Protein AF-A0A3A4V3Q3-F1 (afdb_monomer_lite)

Secondary structure (DSSP, 8-state):
---SSSTTSSGGGSS--------HHHHHHHHHHHHHHHHHHHHHHHHHHHHHHHHHHHHHHHHHHHHHHHHHHHHHHHH---HHHHHHHHHHHHHHHHHHHHHHHHHHHHHHHHHHHHHHHHHHTT-TTSSTTSSSS--SSS--------TT----------HHHHH--HHHHHHHHHHHHHHHHHHHHHHHHHHTSTHHHHHHHHHHHHHHHHHHHT-

Sequence (219 aa):
MKKKADYYKTTNSMIGKIDMVPNKVDKDKKQKQADEEVINLRVAYQKAIDLWIFEGELIWNRFNFIIAANGALIVAAGVSTQAIIYIFISLLGATLAILGIFLSSRSYVYHDYFLFSARDFEEKLGLDFLIRGREDNLFDKEKEEFTGFNSTTQKDLRIPISWWSRSVKARKVAGAVNVAFLIGFIGLIFIRLCLDKQFCIVSKVIICLCKFIIYITGC

Foldseek 3Di:
DPPDDPPPPPPVVPPDCPVPPPDPVVVVVVVVVVVVVLVVLVVQLVVLVVQLVVLVVVLVVLLVVLVVLLVVLVVVLVPDPDLVVNLVSLVVSLVSLVVLLVVNVVSVVSSVVSVVSSVVSCVVNVVPQDPPQPDDPPVPPDDDFDADDDPPDPDRPRPPDDPCNVVDDVSVVSNVVSVVSNVVSVVSNVVSCVVVVVVVVVVVVVVVVVVVVCVVVVD

Structure (mmCIF, N/CA/C/O backbone):
data_AF-A0A3A4V3Q3-F1
#
_entry.id   AF-A0A3A4V3Q3-F1
#
loop_
_atom_site.group_PDB
_atom_site.id
_atom_site.type_symbol
_atom_site.label_atom_id
_atom_site.label_alt_id
_atom_site.label_comp_id
_atom_site.label_asym_id
_atom_site.label_entity_id
_atom_site.label_seq_id
_atom_site.pdbx_PDB_ins_code
_atom_site.Cartn_x
_atom_site.Cartn_y
_atom_site.Cartn_z
_atom_site.occupancy
_atom_site.B_iso_or_equiv
_atom_site.auth_seq_id
_atom_site.auth_comp_id
_atom_site.auth_asym_id
_atom_site.auth_atom_id
_atom_site.pdbx_PDB_model_num
ATOM 1 N N . MET A 1 1 ? 85.088 -0.842 -35.736 1.00 51.25 1 MET A N 1
ATOM 2 C CA . MET A 1 1 ? 83.852 -1.623 -35.489 1.00 51.25 1 MET A CA 1
ATOM 3 C C . MET A 1 1 ? 82.612 -0.724 -35.627 1.00 51.25 1 MET A C 1
ATOM 5 O O . MET A 1 1 ? 82.052 -0.312 -34.624 1.00 51.25 1 MET A O 1
ATOM 9 N N . LYS A 1 2 ? 82.215 -0.331 -36.851 1.00 51.06 2 LYS A N 1
ATOM 10 C CA . LYS A 1 2 ? 81.155 0.687 -37.069 1.00 51.06 2 LYS A CA 1
ATOM 11 C C . LYS A 1 2 ? 80.397 0.502 -38.405 1.00 51.06 2 LYS A C 1
ATOM 13 O O . LYS A 1 2 ? 80.264 1.440 -39.174 1.00 51.06 2 LYS A O 1
ATOM 18 N N . LYS A 1 3 ? 79.980 -0.730 -38.740 1.00 49.69 3 LYS A N 1
ATOM 19 C CA . LYS A 1 3 ? 79.353 -1.044 -40.050 1.00 49.69 3 LYS A CA 1
ATOM 20 C C . LYS A 1 3 ? 78.242 -2.118 -40.016 1.00 49.69 3 LYS A C 1
ATOM 22 O O . LYS A 1 3 ? 78.111 -2.891 -40.955 1.00 49.69 3 LYS A O 1
ATOM 27 N N . LYS A 1 4 ? 77.445 -2.208 -38.942 1.00 49.44 4 LYS A N 1
ATOM 28 C CA . LYS A 1 4 ? 76.321 -3.177 -38.860 1.00 49.44 4 LYS A CA 1
ATOM 29 C C . LYS A 1 4 ? 74.985 -2.613 -38.338 1.00 49.44 4 LYS A C 1
ATOM 31 O O . LYS A 1 4 ? 74.093 -3.396 -38.043 1.00 49.44 4 LYS A O 1
ATOM 36 N N . ALA A 1 5 ? 74.820 -1.290 -38.241 1.00 52.81 5 ALA A N 1
ATOM 37 C CA . ALA A 1 5 ? 73.589 -0.687 -37.704 1.00 52.81 5 ALA A CA 1
ATOM 38 C C . ALA A 1 5 ? 72.582 -0.204 -38.773 1.00 52.81 5 ALA A C 1
ATOM 40 O O . ALA A 1 5 ? 71.422 0.016 -38.444 1.00 52.81 5 ALA A O 1
ATOM 41 N N . ASP A 1 6 ? 72.975 -0.096 -40.047 1.00 52.41 6 ASP A N 1
ATOM 42 C CA . ASP A 1 6 ? 72.149 0.597 -41.053 1.00 52.41 6 ASP A CA 1
ATOM 43 C C . ASP A 1 6 ? 71.247 -0.316 -41.900 1.00 52.41 6 ASP A C 1
ATOM 45 O O . ASP A 1 6 ? 70.461 0.173 -42.706 1.00 52.41 6 ASP A O 1
ATOM 49 N N . TYR A 1 7 ? 71.296 -1.640 -41.713 1.00 47.50 7 TYR A N 1
ATOM 50 C CA . TYR A 1 7 ? 70.551 -2.570 -42.576 1.00 47.50 7 TYR A CA 1
ATOM 51 C C . TYR A 1 7 ? 69.110 -2.871 -42.123 1.00 47.50 7 TYR A C 1
ATOM 53 O O . TYR A 1 7 ? 68.351 -3.463 -42.882 1.00 47.50 7 TYR A O 1
ATOM 61 N N . TYR A 1 8 ? 68.696 -2.433 -40.927 1.00 48.31 8 TYR A N 1
ATOM 62 C CA . TYR A 1 8 ? 67.331 -2.663 -40.417 1.00 48.31 8 TYR A CA 1
ATOM 63 C C . TYR A 1 8 ? 66.375 -1.477 -40.604 1.00 48.31 8 TYR A C 1
ATOM 65 O O . TYR A 1 8 ? 65.205 -1.573 -40.242 1.00 48.31 8 TYR A O 1
ATOM 73 N N . LYS A 1 9 ? 66.832 -0.352 -41.171 1.00 48.50 9 LYS A N 1
ATOM 74 C CA . LYS A 1 9 ? 66.004 0.862 -41.279 1.00 48.50 9 LYS A CA 1
ATOM 75 C C . LYS A 1 9 ? 65.227 0.983 -42.597 1.00 48.50 9 LYS A C 1
ATOM 77 O O . LYS A 1 9 ? 64.321 1.805 -42.678 1.00 48.50 9 LYS A O 1
ATOM 82 N N . THR A 1 10 ? 65.525 0.154 -43.599 1.00 49.66 10 THR A N 1
ATOM 83 C CA . THR A 1 10 ? 65.009 0.345 -44.973 1.00 49.66 10 THR A CA 1
ATOM 84 C C . THR A 1 10 ? 63.896 -0.632 -45.371 1.00 49.66 10 THR A C 1
ATOM 86 O O . THR A 1 10 ? 63.201 -0.393 -46.351 1.00 49.66 10 THR A O 1
ATOM 89 N N . THR A 1 11 ? 63.636 -1.698 -44.610 1.00 50.28 11 THR A N 1
ATOM 90 C CA . THR A 1 11 ? 62.544 -2.646 -44.926 1.00 50.28 11 THR A CA 1
ATOM 91 C C . THR A 1 11 ? 61.179 -2.242 -44.361 1.00 50.28 11 THR A C 1
ATOM 93 O O . THR A 1 11 ? 60.162 -2.726 -44.848 1.00 50.28 11 THR A O 1
ATOM 96 N N . ASN A 1 12 ? 61.117 -1.291 -43.422 1.00 48.75 12 ASN A N 1
ATOM 97 C CA . ASN A 1 12 ? 59.847 -0.788 -42.877 1.00 48.75 12 ASN A CA 1
ATOM 98 C C . ASN A 1 12 ? 59.213 0.361 -43.687 1.00 48.75 12 ASN A C 1
ATOM 100 O O . ASN A 1 12 ? 58.136 0.818 -43.320 1.00 48.75 12 ASN A O 1
ATOM 104 N N . SER A 1 13 ? 59.827 0.832 -44.784 1.00 50.72 13 SER A N 1
ATOM 105 C CA . SER A 1 13 ? 59.249 1.907 -45.619 1.00 50.72 13 SER A CA 1
ATOM 106 C C . SER A 1 13 ? 58.570 1.419 -46.906 1.00 50.72 13 SER A C 1
ATOM 108 O O . SER A 1 13 ? 58.095 2.247 -47.680 1.00 50.72 13 SER A O 1
ATOM 110 N N . MET A 1 14 ? 58.531 0.103 -47.155 1.00 48.72 14 MET A N 1
ATOM 111 C CA . MET A 1 14 ? 57.862 -0.496 -48.324 1.00 48.72 14 MET A CA 1
ATOM 112 C C . MET A 1 14 ? 56.751 -1.488 -47.962 1.00 48.72 14 MET A C 1
ATOM 114 O O . MET A 1 14 ? 56.178 -2.115 -48.850 1.00 48.72 14 MET A O 1
ATOM 118 N N . ILE A 1 15 ? 56.383 -1.604 -46.683 1.00 55.50 15 ILE A N 1
ATOM 119 C CA . ILE A 1 15 ? 55.056 -2.119 -46.340 1.00 55.50 15 ILE A CA 1
ATOM 120 C C . ILE A 1 15 ? 54.118 -0.952 -46.608 1.00 55.50 15 ILE A C 1
ATOM 122 O O . ILE A 1 15 ? 53.941 -0.061 -45.778 1.00 55.50 15 ILE A O 1
ATOM 126 N N . GLY A 1 16 ? 53.641 -0.902 -47.851 1.00 54.84 16 GLY A N 1
ATOM 127 C CA . GLY A 1 16 ? 52.692 0.094 -48.303 1.00 54.84 16 GLY A CA 1
ATOM 128 C C . GLY A 1 16 ? 51.556 0.222 -47.299 1.00 54.84 16 GLY A C 1
ATOM 129 O O . GLY A 1 16 ? 51.144 -0.757 -46.672 1.00 54.84 16 GLY A O 1
ATOM 130 N N . LYS A 1 17 ? 51.052 1.448 -47.169 1.00 55.53 17 LYS A N 1
ATOM 131 C CA . LYS A 1 17 ? 49.711 1.710 -46.662 1.00 55.53 17 LYS A CA 1
ATOM 132 C C . LYS A 1 17 ? 48.726 0.900 -47.508 1.00 55.53 17 LYS A C 1
ATOM 134 O O . LYS A 1 17 ? 48.159 1.396 -48.473 1.00 55.53 17 LYS A O 1
ATOM 139 N N . ILE A 1 18 ? 48.556 -0.375 -47.182 1.00 58.22 18 ILE A N 1
ATOM 140 C CA . ILE A 1 18 ? 47.305 -1.063 -47.423 1.00 58.22 18 ILE A CA 1
ATOM 141 C C . ILE A 1 18 ? 46.407 -0.416 -46.386 1.00 58.22 18 ILE A C 1
ATOM 143 O O . ILE A 1 18 ? 46.366 -0.846 -45.234 1.00 58.22 18 ILE A O 1
ATOM 147 N N . ASP A 1 19 ? 45.812 0.714 -46.766 1.00 61.25 19 ASP A N 1
ATOM 148 C CA . ASP A 1 19 ? 44.724 1.303 -46.012 1.00 61.25 19 ASP A CA 1
ATOM 149 C C . ASP A 1 19 ? 43.724 0.164 -45.841 1.00 61.25 19 ASP A C 1
ATOM 151 O O . ASP A 1 19 ? 43.121 -0.298 -46.813 1.00 61.25 19 ASP A O 1
ATOM 155 N N . MET A 1 20 ? 43.666 -0.399 -44.629 1.00 58.84 20 MET A N 1
ATOM 156 C CA . MET A 1 20 ? 42.732 -1.460 -44.301 1.00 58.84 20 MET A CA 1
ATOM 157 C C . MET A 1 20 ? 41.350 -0.845 -44.454 1.00 58.84 20 MET A C 1
ATOM 159 O O . MET A 1 20 ? 40.838 -0.209 -43.534 1.00 58.84 20 MET A O 1
ATOM 163 N N . VAL A 1 21 ? 40.772 -0.982 -45.646 1.00 63.66 21 VAL A N 1
ATOM 164 C CA . VAL A 1 21 ? 39.374 -0.673 -45.894 1.00 63.66 21 VAL A CA 1
ATOM 165 C C . VAL A 1 21 ? 38.618 -1.524 -44.880 1.00 63.66 21 VAL A C 1
ATOM 167 O O . VAL A 1 21 ? 38.710 -2.753 -44.958 1.00 63.66 21 VAL A O 1
ATOM 170 N N . PRO A 1 22 ? 37.953 -0.916 -43.880 1.00 61.66 22 PRO A N 1
ATOM 171 C CA . PRO A 1 22 ? 37.280 -1.676 -42.844 1.00 61.66 22 PRO A CA 1
ATOM 172 C C . PRO A 1 22 ? 36.313 -2.633 -43.530 1.00 61.66 22 PRO A C 1
ATOM 174 O O . PRO A 1 22 ? 35.456 -2.198 -44.306 1.00 61.66 22 PRO A O 1
ATOM 177 N N . ASN A 1 23 ? 36.516 -3.928 -43.289 1.00 73.50 23 ASN A N 1
ATOM 178 C CA . ASN A 1 23 ? 35.774 -4.996 -43.932 1.00 73.50 23 ASN A CA 1
ATOM 179 C C . ASN A 1 23 ? 34.279 -4.725 -43.736 1.00 73.50 23 ASN A C 1
ATOM 181 O O . ASN A 1 23 ? 33.807 -4.583 -42.608 1.00 73.50 23 ASN A O 1
ATOM 185 N N . LYS A 1 24 ? 33.538 -4.589 -44.839 1.00 77.88 24 LYS A N 1
ATOM 186 C CA . LYS A 1 24 ? 32.114 -4.215 -44.840 1.00 77.88 24 LYS A CA 1
ATOM 187 C C . LYS A 1 24 ? 31.290 -5.116 -43.904 1.00 77.88 24 LYS A C 1
ATOM 189 O O . LYS A 1 24 ? 30.403 -4.632 -43.211 1.00 77.88 24 LYS A O 1
ATOM 194 N N . VAL A 1 25 ? 31.692 -6.384 -43.790 1.00 79.31 25 VAL A N 1
ATOM 195 C CA . VAL A 1 25 ? 31.108 -7.397 -42.897 1.00 79.31 25 VAL A CA 1
ATOM 196 C C . VAL A 1 25 ? 31.162 -7.001 -41.412 1.00 79.31 25 VAL A C 1
ATOM 198 O O . VAL A 1 25 ? 30.239 -7.313 -40.661 1.00 79.31 25 VAL A O 1
ATOM 201 N N . ASP A 1 26 ? 32.206 -6.298 -40.969 1.00 83.94 26 ASP A N 1
ATOM 202 C CA . ASP A 1 26 ? 32.365 -5.917 -39.559 1.00 83.94 26 ASP A CA 1
ATOM 203 C C . ASP A 1 26 ? 31.491 -4.716 -39.180 1.00 83.94 26 ASP A C 1
ATOM 205 O O . ASP A 1 26 ? 31.073 -4.592 -38.027 1.00 83.94 26 ASP A O 1
ATOM 209 N N . LYS A 1 27 ? 31.170 -3.844 -40.147 1.00 83.06 27 LYS A N 1
ATOM 210 C CA . LYS A 1 27 ? 30.234 -2.730 -39.938 1.00 83.06 27 LYS A CA 1
ATOM 211 C C . LYS A 1 27 ? 28.800 -3.236 -39.785 1.00 83.06 27 LYS A C 1
ATOM 213 O O . LYS A 1 27 ? 28.121 -2.827 -38.847 1.00 83.06 27 LYS A O 1
ATOM 218 N N . ASP A 1 28 ? 28.388 -4.180 -40.630 1.00 88.44 28 ASP A N 1
ATOM 219 C CA . ASP A 1 28 ? 27.031 -4.740 -40.605 1.00 88.44 28 ASP A CA 1
ATOM 220 C C . ASP A 1 28 ? 26.753 -5.510 -39.299 1.00 88.44 28 ASP A C 1
ATOM 222 O O . ASP A 1 28 ? 25.672 -5.402 -38.720 1.00 88.44 28 ASP A O 1
ATOM 226 N N . LYS A 1 29 ? 27.752 -6.236 -38.773 1.00 91.38 29 LYS A N 1
ATOM 227 C CA . LYS A 1 29 ? 27.641 -6.922 -37.473 1.00 91.38 29 LYS A CA 1
ATOM 228 C C . LYS A 1 29 ? 27.491 -5.950 -36.303 1.00 91.38 29 LYS A C 1
ATOM 230 O O . LYS A 1 29 ? 26.650 -6.186 -35.440 1.00 91.38 29 LYS A O 1
ATOM 235 N N . LYS A 1 30 ? 28.279 -4.868 -36.277 1.00 90.38 30 LYS A N 1
ATOM 236 C CA . LYS A 1 30 ? 28.192 -3.845 -35.221 1.00 90.38 30 LYS A CA 1
ATOM 237 C C . LYS A 1 30 ? 26.848 -3.124 -35.240 1.00 90.38 30 LYS A C 1
ATOM 239 O O . LYS A 1 30 ? 26.270 -2.918 -34.181 1.00 90.38 30 LYS A O 1
ATOM 244 N N . GLN A 1 31 ? 26.339 -2.797 -36.429 1.00 91.75 31 GLN A N 1
ATOM 245 C CA . GLN A 1 31 ? 25.027 -2.169 -36.561 1.00 91.75 31 GLN A CA 1
ATOM 246 C C . GLN A 1 31 ? 23.921 -3.086 -36.032 1.00 91.75 31 GLN A C 1
ATOM 248 O O . GLN A 1 31 ? 23.125 -2.665 -35.202 1.00 91.75 31 GLN A O 1
ATOM 253 N N . LYS A 1 32 ? 23.929 -4.366 -36.428 1.00 94.06 32 LYS A N 1
ATOM 254 C CA . LYS A 1 32 ? 22.935 -5.339 -35.960 1.00 94.06 32 LYS A CA 1
ATOM 255 C C . LYS A 1 32 ? 22.936 -5.502 -34.434 1.00 94.06 32 LYS A C 1
ATOM 257 O O . LYS A 1 32 ? 21.871 -5.622 -33.841 1.00 94.06 32 LYS A O 1
ATOM 262 N N . GLN A 1 33 ? 24.114 -5.499 -33.806 1.00 94.56 33 GLN A N 1
ATOM 263 C CA . GLN A 1 33 ? 24.234 -5.561 -32.344 1.00 94.56 33 GLN A CA 1
ATOM 264 C C . GLN A 1 33 ? 23.662 -4.312 -31.665 1.00 94.56 33 GLN A C 1
ATOM 266 O O . GLN A 1 33 ? 22.936 -4.442 -30.684 1.00 94.56 33 GLN A O 1
ATOM 271 N N . ALA A 1 34 ? 23.942 -3.122 -32.205 1.00 91.81 34 ALA A N 1
ATOM 272 C CA . ALA A 1 34 ? 23.385 -1.875 -31.688 1.00 91.81 34 ALA A CA 1
ATOM 273 C C . ALA A 1 34 ? 21.851 -1.837 -31.818 1.00 91.81 34 ALA A C 1
ATOM 275 O O . ALA A 1 34 ? 21.158 -1.441 -30.883 1.00 91.81 34 ALA A O 1
ATOM 276 N N . ASP A 1 35 ? 21.309 -2.307 -32.945 1.00 93.69 35 ASP A N 1
ATOM 277 C CA . ASP A 1 35 ? 19.861 -2.371 -33.163 1.00 93.69 35 ASP A CA 1
ATOM 278 C C . ASP A 1 35 ? 19.185 -3.342 -32.174 1.00 93.69 35 ASP A C 1
ATOM 280 O O . ASP A 1 35 ? 18.134 -3.031 -31.609 1.00 93.69 35 ASP A O 1
ATOM 284 N N . GLU A 1 36 ? 19.798 -4.503 -31.920 1.00 96.06 36 GLU A N 1
ATOM 285 C CA . GLU A 1 36 ? 19.312 -5.488 -30.947 1.00 96.06 36 GLU A CA 1
ATOM 286 C C . GLU A 1 36 ? 19.350 -4.948 -29.508 1.00 96.06 36 GLU A C 1
ATOM 288 O O . GLU A 1 36 ? 18.397 -5.137 -28.751 1.00 96.06 36 GLU A O 1
ATOM 293 N N . GLU A 1 37 ? 20.401 -4.212 -29.138 1.00 94.06 37 GLU A N 1
ATOM 294 C CA . GLU A 1 37 ? 20.506 -3.552 -27.834 1.00 94.06 37 GLU A CA 1
ATOM 295 C C . GLU A 1 37 ? 19.385 -2.523 -27.627 1.00 94.06 37 GLU A C 1
ATOM 297 O O . GLU A 1 37 ? 18.715 -2.534 -26.591 1.00 94.06 37 GLU A O 1
ATOM 302 N N . VAL A 1 38 ? 19.107 -1.690 -28.635 1.00 93.62 38 VAL A N 1
ATOM 303 C CA . VAL A 1 38 ? 18.011 -0.710 -28.589 1.00 93.62 38 VAL A CA 1
ATOM 304 C C . VAL A 1 38 ? 16.652 -1.401 -28.446 1.00 93.62 38 VAL A C 1
ATOM 306 O O . VAL A 1 38 ? 15.806 -0.942 -27.675 1.00 93.62 38 VAL A O 1
ATOM 309 N N . ILE A 1 39 ? 16.424 -2.509 -29.158 1.00 94.69 39 ILE A N 1
ATOM 310 C CA . ILE A 1 39 ? 15.184 -3.289 -29.037 1.00 94.69 39 ILE A CA 1
ATOM 311 C C . ILE A 1 39 ? 15.045 -3.853 -27.619 1.00 94.69 39 ILE A C 1
ATOM 313 O O . ILE A 1 39 ? 13.993 -3.688 -26.998 1.00 94.69 39 ILE A O 1
ATOM 317 N N . ASN A 1 40 ? 16.104 -4.456 -27.078 1.00 95.56 40 ASN A N 1
ATOM 318 C CA . ASN A 1 40 ? 16.098 -5.027 -25.732 1.00 95.56 40 ASN A CA 1
ATOM 319 C C . ASN A 1 40 ? 15.844 -3.959 -24.657 1.00 95.56 40 ASN A C 1
ATOM 321 O O . ASN A 1 40 ? 15.047 -4.186 -23.745 1.00 95.56 40 ASN A O 1
ATOM 325 N N . LEU A 1 41 ? 16.443 -2.771 -24.795 1.00 94.50 41 LEU A N 1
ATOM 326 C CA . LEU A 1 41 ? 16.197 -1.633 -23.904 1.00 94.50 41 LEU A CA 1
ATOM 327 C C . LEU A 1 41 ? 14.739 -1.163 -23.956 1.00 94.50 41 LEU A C 1
ATOM 329 O O . LEU A 1 41 ? 14.141 -0.914 -22.910 1.00 94.50 41 LEU A O 1
ATOM 333 N N . ARG A 1 42 ? 14.127 -1.096 -25.146 1.00 93.06 42 ARG A N 1
ATOM 334 C CA . ARG A 1 42 ? 12.701 -0.747 -25.283 1.00 93.06 42 ARG A CA 1
ATOM 335 C C . ARG A 1 42 ? 11.787 -1.771 -24.618 1.00 93.06 42 ARG A C 1
ATOM 337 O O . ARG A 1 42 ? 10.828 -1.382 -23.956 1.00 93.06 42 ARG A O 1
ATOM 344 N N . VAL A 1 43 ? 12.082 -3.063 -24.770 1.00 95.75 43 VAL A N 1
ATOM 345 C CA . VAL A 1 43 ? 11.317 -4.135 -24.115 1.00 95.75 43 VAL A CA 1
ATOM 346 C C . VAL A 1 43 ? 11.455 -4.040 -22.592 1.00 95.75 43 VAL A C 1
ATOM 348 O O . VAL A 1 43 ? 10.454 -4.140 -21.883 1.00 95.75 43 VAL A O 1
ATOM 351 N N . ALA A 1 44 ? 12.666 -3.798 -22.081 1.00 94.06 44 ALA A N 1
ATOM 352 C CA . ALA A 1 44 ? 12.909 -3.622 -20.650 1.00 94.06 44 ALA A CA 1
ATOM 353 C C . ALA A 1 44 ? 12.164 -2.404 -20.080 1.00 94.06 44 ALA A C 1
ATOM 355 O O . ALA A 1 44 ? 11.508 -2.517 -19.045 1.00 94.06 44 ALA A O 1
ATOM 356 N N . TYR A 1 45 ? 12.191 -1.274 -20.792 1.00 93.44 45 TYR A N 1
ATOM 357 C CA . TYR A 1 45 ? 11.440 -0.069 -20.442 1.00 93.44 45 TYR A CA 1
ATOM 358 C C . TYR A 1 45 ? 9.931 -0.327 -20.355 1.00 93.44 45 TYR A C 1
ATOM 360 O O . TYR A 1 45 ? 9.310 -0.022 -19.337 1.00 93.44 45 TYR A O 1
ATOM 368 N N . GLN A 1 46 ? 9.346 -0.955 -21.381 1.00 94.06 46 GLN A N 1
ATOM 369 C CA . GLN A 1 46 ? 7.922 -1.307 -21.379 1.00 94.06 46 GLN A CA 1
ATOM 370 C C . GLN A 1 46 ? 7.568 -2.196 -20.185 1.00 94.06 46 GLN A C 1
ATOM 372 O O . GLN A 1 46 ? 6.576 -1.950 -19.506 1.00 94.06 46 GLN A O 1
ATOM 377 N N . LYS A 1 47 ? 8.415 -3.182 -19.867 1.00 96.25 47 LYS A N 1
ATOM 378 C CA . LYS A 1 47 ? 8.201 -4.043 -18.700 1.00 96.25 47 LYS A CA 1
ATOM 379 C C . LYS A 1 47 ? 8.319 -3.309 -17.371 1.00 96.25 47 LYS A C 1
ATOM 381 O O . LYS A 1 47 ? 7.546 -3.610 -16.465 1.00 96.25 47 LYS A O 1
ATOM 386 N N . ALA A 1 48 ? 9.232 -2.349 -17.246 1.00 93.00 48 ALA A N 1
ATOM 387 C CA . ALA A 1 48 ? 9.329 -1.516 -16.052 1.00 93.00 48 ALA A CA 1
ATOM 388 C C . ALA A 1 48 ? 8.057 -0.673 -15.848 1.00 93.00 48 ALA A C 1
ATOM 390 O O . ALA A 1 48 ? 7.549 -0.605 -14.730 1.00 93.00 48 ALA A O 1
ATOM 391 N N . ILE A 1 49 ? 7.500 -0.105 -16.924 1.00 92.94 49 ILE A N 1
ATOM 392 C CA . ILE A 1 49 ? 6.228 0.633 -16.876 1.00 92.94 49 ILE A CA 1
ATOM 393 C C . ILE A 1 49 ? 5.059 -0.280 -16.508 1.00 92.94 49 ILE A C 1
ATOM 395 O O . ILE A 1 49 ? 4.291 0.069 -15.613 1.00 92.94 49 ILE A O 1
ATOM 399 N N . ASP A 1 50 ? 4.933 -1.443 -17.154 1.00 95.12 50 ASP A N 1
ATOM 400 C CA . ASP A 1 50 ? 3.875 -2.415 -16.850 1.00 95.12 50 ASP A CA 1
ATOM 401 C C . ASP A 1 50 ? 3.892 -2.784 -15.354 1.00 95.12 50 ASP A C 1
ATOM 403 O O . ASP A 1 50 ? 2.855 -2.782 -14.690 1.00 95.12 50 ASP A O 1
ATOM 407 N N . LEU A 1 51 ? 5.085 -3.056 -14.806 1.00 95.44 51 LEU A N 1
ATOM 408 C CA . LEU A 1 51 ? 5.279 -3.378 -13.389 1.00 95.44 51 LEU A CA 1
ATOM 409 C C . LEU A 1 51 ? 4.958 -2.199 -12.469 1.00 95.44 51 LEU A C 1
ATOM 411 O O . LEU A 1 51 ? 4.343 -2.390 -11.420 1.00 95.44 51 LEU A O 1
A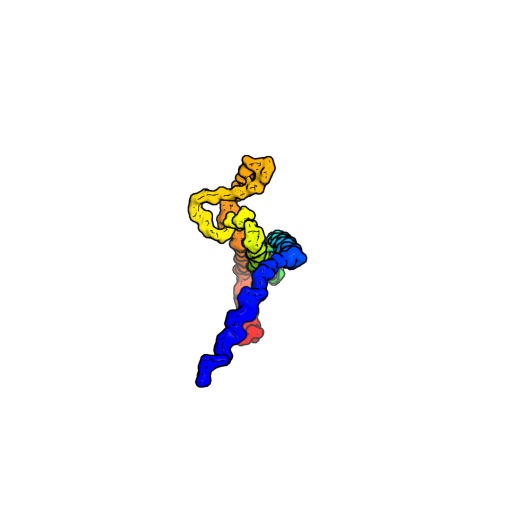TOM 415 N N . TRP A 1 52 ? 5.347 -0.985 -12.855 1.00 93.88 52 TRP A N 1
ATOM 416 C CA . TRP A 1 52 ? 5.039 0.224 -12.100 1.00 93.88 52 TRP A CA 1
ATOM 417 C C . TRP A 1 52 ? 3.525 0.459 -11.994 1.00 93.88 52 TRP A C 1
ATOM 419 O O . TRP A 1 52 ? 3.012 0.681 -10.893 1.00 93.88 52 TRP A O 1
ATOM 429 N N . ILE A 1 53 ? 2.800 0.347 -13.113 1.00 92.69 53 ILE A N 1
ATOM 430 C CA . ILE A 1 53 ? 1.336 0.476 -13.157 1.00 92.69 53 ILE A CA 1
ATOM 431 C C . ILE A 1 53 ? 0.683 -0.615 -12.305 1.00 92.69 53 ILE A C 1
ATOM 433 O O . ILE A 1 53 ? -0.151 -0.310 -11.451 1.00 92.69 53 ILE A O 1
ATOM 437 N N . PHE A 1 54 ? 1.105 -1.869 -12.490 1.00 95.81 54 PHE A N 1
ATOM 438 C CA . PHE A 1 54 ? 0.588 -3.008 -11.737 1.00 95.81 54 PHE A CA 1
ATOM 439 C C . PHE A 1 54 ? 0.757 -2.833 -10.220 1.00 95.81 54 PHE A C 1
ATOM 441 O O . PHE A 1 54 ? -0.193 -3.038 -9.462 1.00 95.81 54 PHE A O 1
ATOM 448 N N . GLU A 1 55 ? 1.936 -2.410 -9.753 1.00 93.00 55 GLU A N 1
ATOM 449 C CA . GLU A 1 55 ? 2.161 -2.176 -8.321 1.00 93.00 55 GLU A CA 1
ATOM 450 C C . GLU A 1 55 ? 1.312 -1.001 -7.808 1.00 93.00 55 GLU A C 1
ATOM 452 O O . GLU A 1 55 ? 0.793 -1.054 -6.693 1.00 93.00 55 GLU A O 1
ATOM 457 N N . GLY A 1 56 ? 1.101 0.036 -8.627 1.00 92.38 56 GLY A N 1
ATOM 458 C CA . GLY A 1 56 ? 0.192 1.142 -8.317 1.00 92.38 56 GLY A CA 1
ATOM 459 C C . GLY A 1 56 ? -1.251 0.683 -8.073 1.00 92.38 56 GLY A C 1
ATOM 460 O O . GLY A 1 56 ? -1.858 1.044 -7.060 1.00 92.38 56 GLY A O 1
ATOM 461 N N . GLU A 1 57 ? -1.792 -0.162 -8.952 1.00 95.19 57 GLU A N 1
ATOM 462 C CA . GLU A 1 57 ? -3.124 -0.759 -8.781 1.00 95.19 57 GLU A CA 1
ATOM 463 C C . GLU A 1 57 ? -3.189 -1.657 -7.541 1.00 95.19 57 GLU A C 1
ATOM 465 O O . GLU A 1 57 ? -4.150 -1.611 -6.767 1.00 95.19 57 GLU A O 1
ATOM 470 N N . LEU A 1 58 ? -2.140 -2.446 -7.304 1.00 95.31 58 LEU A N 1
ATOM 471 C CA . LEU A 1 58 ? -2.056 -3.343 -6.161 1.00 95.31 58 LEU A CA 1
ATOM 472 C C . LEU A 1 58 ? -2.028 -2.581 -4.828 1.00 95.31 58 LEU A C 1
ATOM 474 O O . LEU A 1 58 ? -2.699 -2.990 -3.876 1.00 95.31 58 LEU A O 1
ATOM 478 N N . ILE A 1 59 ? -1.313 -1.451 -4.762 1.00 93.19 59 ILE A N 1
ATOM 479 C CA . ILE A 1 59 ? -1.334 -0.527 -3.618 1.00 93.19 59 ILE A CA 1
ATOM 480 C C . ILE A 1 59 ? -2.759 -0.049 -3.349 1.00 93.19 59 ILE A C 1
ATOM 482 O O . ILE A 1 59 ? -3.221 -0.107 -2.206 1.00 93.19 59 ILE A O 1
ATOM 486 N N . TRP A 1 60 ? -3.465 0.395 -4.390 1.00 93.44 60 TRP A N 1
ATOM 487 C CA . TRP A 1 60 ? -4.825 0.912 -4.256 1.00 93.44 60 TRP A CA 1
ATOM 488 C C . TRP A 1 60 ? -5.811 -0.163 -3.789 1.00 93.44 60 TRP A C 1
ATOM 490 O O . TRP A 1 60 ? -6.596 0.061 -2.865 1.00 93.44 60 TRP A O 1
ATOM 500 N N . ASN A 1 61 ? -5.721 -1.366 -4.353 1.00 96.19 61 ASN A N 1
ATOM 501 C CA . ASN A 1 61 ? -6.559 -2.499 -3.968 1.00 96.19 61 ASN A CA 1
ATOM 502 C C . ASN A 1 61 ? -6.325 -2.918 -2.511 1.00 96.19 61 ASN A C 1
ATOM 504 O O . ASN A 1 61 ? -7.284 -3.092 -1.757 1.00 96.19 61 ASN A O 1
ATOM 508 N N . ARG A 1 62 ? -5.059 -3.018 -2.080 1.00 94.50 62 ARG A N 1
ATOM 509 C CA . ARG A 1 62 ? -4.704 -3.304 -0.679 1.00 94.50 62 ARG A CA 1
ATOM 510 C C . ARG A 1 62 ? -5.250 -2.230 0.261 1.00 94.50 62 ARG A C 1
ATOM 512 O O . ARG A 1 62 ? -5.814 -2.567 1.299 1.00 94.50 62 ARG A O 1
ATOM 519 N N . PHE A 1 63 ? -5.119 -0.955 -0.106 1.00 93.25 63 PHE A N 1
ATOM 520 C CA . PHE A 1 63 ? -5.637 0.165 0.681 1.00 93.25 63 PHE A CA 1
ATOM 521 C C . PHE A 1 63 ? -7.158 0.082 0.872 1.00 93.25 63 PHE A C 1
ATOM 523 O O . PHE A 1 63 ? -7.635 0.127 2.006 1.00 93.25 63 PHE A O 1
ATOM 530 N N . ASN A 1 64 ? -7.912 -0.128 -0.210 1.00 96.44 64 ASN A N 1
ATOM 531 C CA . ASN A 1 64 ? -9.368 -0.265 -0.146 1.00 96.44 64 ASN A CA 1
ATOM 532 C C . ASN A 1 64 ? -9.799 -1.479 0.683 1.00 96.44 64 ASN A C 1
ATOM 534 O O . ASN A 1 64 ? -10.725 -1.378 1.487 1.00 96.44 64 ASN A O 1
ATOM 538 N N . PHE A 1 65 ? -9.103 -2.608 0.535 1.00 97.12 65 PHE A N 1
ATOM 539 C CA . PHE A 1 65 ? -9.364 -3.804 1.331 1.00 97.12 65 PHE A CA 1
ATOM 540 C C . PHE A 1 65 ? -9.164 -3.546 2.831 1.00 97.12 65 PHE A C 1
ATOM 542 O O . PHE A 1 65 ? -10.026 -3.898 3.634 1.00 97.12 65 PHE A O 1
ATOM 549 N N . ILE A 1 66 ? -8.066 -2.886 3.215 1.00 96.19 66 ILE A N 1
ATOM 550 C CA . ILE A 1 66 ? -7.785 -2.540 4.616 1.00 96.19 66 ILE A CA 1
ATOM 551 C C . ILE A 1 66 ? -8.856 -1.595 5.174 1.00 96.19 66 ILE A C 1
ATOM 553 O O . ILE A 1 66 ? -9.307 -1.793 6.302 1.00 96.19 66 ILE A O 1
ATOM 557 N N . ILE A 1 67 ? -9.297 -0.594 4.404 1.00 97.12 67 ILE A N 1
ATOM 558 C CA . ILE A 1 67 ? -10.388 0.303 4.821 1.00 97.12 67 ILE A CA 1
ATOM 559 C C . ILE A 1 67 ? -11.679 -0.483 5.034 1.00 97.12 67 ILE A C 1
ATOM 561 O O . ILE A 1 67 ? -12.314 -0.338 6.077 1.00 97.12 67 ILE A O 1
ATOM 565 N N . ALA A 1 68 ? -12.065 -1.317 4.068 1.00 98.31 68 ALA A N 1
ATOM 566 C CA . ALA A 1 68 ? -13.293 -2.099 4.142 1.00 98.31 68 ALA A CA 1
ATOM 567 C C . ALA A 1 68 ? -13.280 -3.051 5.347 1.00 98.31 68 ALA A C 1
ATOM 569 O O . ALA A 1 68 ? -14.248 -3.106 6.105 1.00 98.31 68 ALA A O 1
ATOM 570 N N . ALA A 1 69 ? -12.163 -3.746 5.568 1.00 98.19 69 ALA A N 1
ATOM 571 C CA . ALA A 1 69 ? -11.999 -4.660 6.689 1.00 98.19 69 ALA A CA 1
ATOM 572 C C . ALA A 1 69 ? -12.040 -3.931 8.045 1.00 98.19 69 ALA A C 1
ATOM 574 O O . ALA A 1 69 ? -12.754 -4.366 8.947 1.00 98.19 69 ALA A O 1
ATOM 575 N N . ASN A 1 70 ? -11.358 -2.788 8.187 1.00 98.00 70 ASN A N 1
ATOM 576 C CA . ASN A 1 70 ? -11.445 -1.981 9.409 1.00 98.00 70 ASN A CA 1
ATOM 577 C C . ASN A 1 70 ? -12.857 -1.422 9.631 1.00 98.00 70 ASN A C 1
ATOM 579 O O . ASN A 1 70 ? -13.360 -1.461 10.751 1.00 98.00 70 ASN A O 1
ATOM 583 N N . GLY A 1 71 ? -13.531 -0.961 8.574 1.00 98.00 71 GLY A N 1
ATOM 584 C CA . GLY A 1 71 ? -14.923 -0.518 8.647 1.00 98.00 71 GLY A CA 1
ATOM 585 C C . GLY A 1 71 ? -15.858 -1.623 9.147 1.00 98.00 71 GLY A C 1
ATOM 586 O O . GLY A 1 71 ? -16.656 -1.390 10.054 1.00 98.00 71 GLY A O 1
ATOM 587 N N . ALA A 1 72 ? -15.708 -2.845 8.629 1.00 98.38 72 ALA A N 1
ATOM 588 C CA . ALA A 1 72 ? -16.475 -4.002 9.085 1.00 98.38 72 ALA A CA 1
ATOM 589 C C . ALA A 1 72 ? -16.222 -4.321 10.569 1.00 98.38 72 ALA A C 1
ATOM 591 O O . ALA A 1 72 ? -17.169 -4.591 11.307 1.00 98.38 72 ALA A O 1
ATOM 592 N N . LEU A 1 73 ? -14.968 -4.235 11.029 1.00 98.38 73 LEU A N 1
ATOM 593 C CA . LEU A 1 73 ? -14.619 -4.450 12.437 1.00 98.38 73 LEU A CA 1
ATOM 594 C C . LEU A 1 73 ? -15.202 -3.369 13.357 1.00 98.38 73 LEU A C 1
ATOM 596 O O . LEU A 1 73 ? -15.664 -3.701 14.445 1.00 98.38 73 LEU A O 1
ATOM 600 N N . ILE A 1 74 ? -15.254 -2.104 12.926 1.00 97.88 74 ILE A N 1
ATOM 601 C CA . ILE A 1 74 ? -15.929 -1.036 13.685 1.00 97.88 74 ILE A CA 1
ATOM 602 C C . ILE A 1 74 ? -17.417 -1.351 13.848 1.00 97.88 74 ILE A C 1
ATOM 604 O O . ILE A 1 74 ? -17.943 -1.261 14.957 1.00 97.88 74 ILE A O 1
ATOM 608 N N . VAL A 1 75 ? -18.096 -1.744 12.767 1.00 98.12 75 VAL A N 1
ATOM 609 C CA . VAL A 1 75 ? -19.522 -2.104 12.815 1.00 98.12 75 VAL A CA 1
ATOM 610 C C . VAL A 1 75 ? -19.740 -3.315 13.725 1.00 98.12 75 VAL A C 1
ATOM 612 O O . VAL A 1 75 ? -20.613 -3.282 14.591 1.00 98.12 75 VAL A O 1
ATOM 615 N N . ALA A 1 76 ? -18.916 -4.355 13.588 1.00 97.94 76 ALA A N 1
ATOM 616 C CA . ALA A 1 76 ? -18.992 -5.549 14.425 1.00 97.94 76 ALA A CA 1
ATOM 617 C C . ALA A 1 76 ? -18.767 -5.231 15.914 1.00 97.94 76 ALA A C 1
ATOM 619 O O . ALA A 1 76 ? -19.497 -5.736 16.767 1.00 97.94 76 ALA A O 1
ATOM 620 N N . ALA A 1 77 ? -17.811 -4.352 16.233 1.00 96.56 77 ALA A N 1
ATOM 621 C CA . ALA A 1 77 ? -17.609 -3.866 17.593 1.00 96.56 77 ALA A CA 1
ATOM 622 C C . ALA A 1 77 ? -18.841 -3.095 18.091 1.00 96.56 77 ALA A C 1
ATOM 624 O O . ALA A 1 77 ? -19.313 -3.353 19.191 1.00 96.56 77 ALA A O 1
ATOM 625 N N . GLY A 1 78 ? -19.412 -2.205 17.274 1.00 94.62 78 GLY A N 1
ATOM 626 C CA . GLY A 1 78 ? -20.588 -1.409 17.639 1.00 94.62 78 GLY A CA 1
ATOM 627 C C . GLY A 1 78 ? -21.842 -2.232 17.960 1.00 94.62 78 GLY A C 1
ATOM 628 O O . GLY A 1 78 ? -22.628 -1.830 18.813 1.00 94.62 78 GLY A O 1
ATOM 629 N N . VAL A 1 79 ? -22.018 -3.389 17.316 1.00 97.25 79 VAL A N 1
ATOM 630 C CA . VAL A 1 79 ? -23.165 -4.291 17.545 1.00 97.25 79 VAL A CA 1
ATOM 631 C C . VAL A 1 79 ? -22.897 -5.303 18.672 1.00 97.25 79 VAL A C 1
ATOM 633 O O . VAL A 1 79 ? -23.830 -5.885 19.227 1.00 97.25 79 VAL A O 1
ATOM 636 N N . SER A 1 80 ? -21.636 -5.514 19.054 1.00 95.88 80 SER A N 1
ATOM 637 C CA . SER A 1 80 ? -21.276 -6.473 20.100 1.00 95.88 80 SER A CA 1
ATOM 638 C C . SER A 1 80 ? -21.730 -6.007 21.485 1.00 95.88 80 SER A C 1
ATOM 640 O O . SER A 1 80 ? -21.253 -5.006 22.018 1.00 95.88 80 SER A O 1
ATOM 642 N N . THR A 1 81 ? -22.585 -6.799 22.132 1.00 93.50 81 THR A N 1
ATOM 643 C CA . THR A 1 81 ? -23.030 -6.563 23.516 1.00 93.50 81 THR A CA 1
ATOM 644 C C . THR A 1 81 ? -22.057 -7.117 24.558 1.00 93.50 81 THR A C 1
ATOM 646 O O . THR A 1 81 ? -22.023 -6.639 25.692 1.00 93.50 81 THR A O 1
ATOM 649 N N . GLN A 1 82 ? -21.238 -8.108 24.189 1.00 94.00 82 GLN A N 1
ATOM 650 C CA . GLN A 1 82 ? -20.270 -8.731 25.090 1.00 94.00 82 GLN A CA 1
ATOM 651 C C . GLN A 1 82 ? -18.958 -7.940 25.114 1.00 94.00 82 GLN A C 1
ATOM 653 O O . GLN A 1 82 ? -18.311 -7.759 24.080 1.00 94.00 82 GLN A O 1
ATOM 658 N N . ALA A 1 83 ? -18.530 -7.522 26.309 1.00 90.44 83 ALA A N 1
ATOM 659 C CA . ALA A 1 83 ? -17.327 -6.708 26.496 1.00 90.44 83 ALA A CA 1
ATOM 660 C C . ALA A 1 83 ? -16.046 -7.399 25.997 1.00 90.44 83 ALA A C 1
ATOM 662 O O . ALA A 1 83 ? -15.210 -6.765 25.359 1.00 90.44 83 ALA A O 1
ATOM 663 N N . ILE A 1 84 ? -15.905 -8.709 26.232 1.00 90.81 84 ILE A N 1
ATOM 664 C CA . ILE A 1 84 ? -14.720 -9.473 25.804 1.00 90.81 84 ILE A CA 1
ATOM 665 C C . ILE A 1 84 ? -14.628 -9.508 24.274 1.00 90.81 84 ILE A C 1
ATOM 667 O O . ILE A 1 84 ? -13.568 -9.225 23.719 1.00 90.81 84 ILE A O 1
ATOM 671 N N . ILE A 1 85 ? -15.743 -9.797 23.593 1.00 94.06 85 ILE A N 1
ATOM 672 C CA . ILE A 1 85 ? -15.809 -9.811 22.125 1.00 94.06 85 ILE A CA 1
ATOM 673 C C . ILE A 1 85 ? -15.511 -8.414 21.571 1.00 94.06 85 ILE A C 1
ATOM 675 O O . ILE A 1 85 ? -14.709 -8.283 20.652 1.00 94.06 85 ILE A O 1
ATOM 679 N N . TYR A 1 86 ? -16.078 -7.365 22.171 1.00 94.81 86 TYR A N 1
ATOM 680 C CA . TYR A 1 86 ? -15.821 -5.977 21.783 1.00 94.81 86 TYR A CA 1
ATOM 681 C C . TYR A 1 86 ? -14.329 -5.616 21.853 1.00 94.81 86 TYR A C 1
ATOM 683 O O . TYR A 1 86 ? -13.769 -5.066 20.900 1.00 94.81 86 TYR A O 1
ATOM 691 N N . ILE A 1 87 ? -13.673 -5.936 22.976 1.00 93.44 87 ILE A N 1
ATOM 692 C CA . ILE A 1 87 ? -12.243 -5.669 23.179 1.00 93.44 87 ILE A CA 1
ATOM 693 C C . ILE A 1 87 ? -11.417 -6.463 22.167 1.00 93.44 87 ILE A C 1
ATOM 695 O O . ILE A 1 87 ? -10.513 -5.904 21.551 1.00 93.44 87 ILE A O 1
ATOM 699 N N . PHE A 1 88 ? -11.748 -7.738 21.951 1.00 95.19 88 PHE A N 1
ATOM 700 C CA . PHE A 1 88 ? -11.044 -8.588 20.995 1.00 95.19 88 PHE A CA 1
ATOM 701 C C . PHE A 1 88 ? -11.160 -8.069 19.555 1.00 95.19 88 PHE A C 1
ATOM 703 O O . PHE A 1 88 ? -10.147 -7.941 18.871 1.00 95.19 88 PHE A O 1
ATOM 710 N N . ILE A 1 89 ? -12.366 -7.699 19.109 1.00 97.56 89 ILE A N 1
ATOM 711 C CA . ILE A 1 89 ? -12.596 -7.106 17.781 1.00 97.56 89 ILE A CA 1
ATOM 712 C C . ILE A 1 89 ? -11.815 -5.797 17.634 1.00 97.56 89 ILE A C 1
ATOM 714 O O . ILE A 1 89 ? -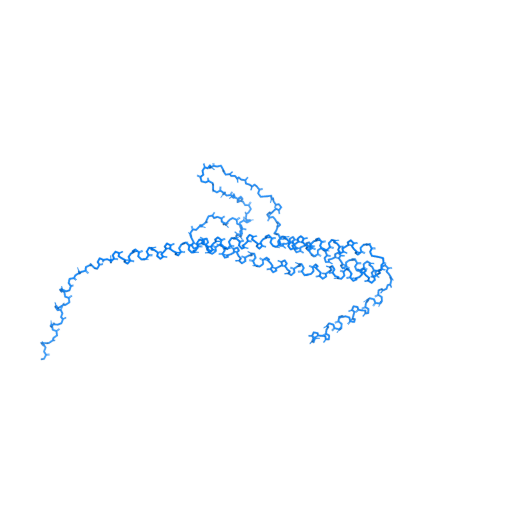11.188 -5.565 16.602 1.00 97.56 89 ILE A O 1
ATOM 718 N N . SER A 1 90 ? -11.811 -4.956 18.671 1.00 97.06 90 SER A N 1
ATOM 719 C CA . SER A 1 90 ? -11.097 -3.677 18.636 1.00 97.06 90 SER A CA 1
ATOM 720 C C . SER A 1 90 ? -9.578 -3.866 18.582 1.00 97.06 90 SER A C 1
ATOM 722 O O . SER A 1 90 ? -8.897 -3.160 17.841 1.00 97.06 90 SER A O 1
ATOM 724 N N . LEU A 1 91 ? -9.041 -4.851 19.312 1.00 96.19 91 LEU A N 1
ATOM 725 C CA . LEU A 1 91 ? -7.630 -5.235 19.225 1.00 96.19 91 LEU A CA 1
ATOM 726 C C . LEU A 1 91 ? -7.280 -5.747 17.827 1.00 96.19 91 LEU A C 1
ATOM 728 O O . LEU A 1 91 ? -6.282 -5.313 17.260 1.00 96.19 91 LEU A O 1
ATOM 732 N N . LEU A 1 92 ? -8.121 -6.609 17.247 1.00 97.44 92 LEU A N 1
ATOM 733 C CA . LEU A 1 92 ? -7.931 -7.118 15.890 1.00 97.44 92 LEU A CA 1
ATOM 734 C C . LEU A 1 92 ? -7.921 -5.979 14.857 1.00 97.44 92 LEU A C 1
ATOM 736 O O . LEU A 1 92 ? -7.061 -5.957 13.978 1.00 97.44 92 LEU A O 1
ATOM 740 N N . GLY A 1 93 ? -8.826 -5.006 14.997 1.00 97.69 93 GLY A N 1
ATOM 741 C CA . GLY A 1 93 ? -8.859 -3.802 14.165 1.00 97.69 93 GLY A CA 1
ATOM 742 C C . GLY A 1 93 ? -7.601 -2.946 14.307 1.00 97.69 93 GLY A C 1
ATOM 743 O O . GLY A 1 93 ? -6.997 -2.557 13.309 1.00 97.69 93 GLY A O 1
ATOM 744 N N . ALA A 1 94 ? -7.128 -2.725 15.536 1.00 96.94 94 ALA A N 1
ATOM 745 C CA . ALA A 1 94 ? -5.872 -2.019 15.779 1.00 96.94 94 ALA A CA 1
ATOM 746 C C . ALA A 1 94 ? -4.672 -2.741 15.135 1.00 96.94 94 ALA A C 1
ATOM 748 O O . ALA A 1 94 ? -3.850 -2.106 14.471 1.00 96.94 94 ALA A O 1
ATOM 749 N N . THR A 1 95 ? -4.589 -4.069 15.265 1.00 96.38 95 THR A N 1
ATOM 750 C CA . THR A 1 95 ? -3.552 -4.876 14.606 1.00 96.38 95 THR A CA 1
ATOM 751 C C . THR A 1 95 ? -3.629 -4.749 13.086 1.00 96.38 95 THR A C 1
ATOM 753 O O . THR A 1 95 ? -2.601 -4.558 12.436 1.00 96.38 95 THR A O 1
ATOM 756 N N . LEU A 1 96 ? -4.831 -4.802 12.509 1.00 97.25 96 LEU A N 1
ATOM 757 C CA . LEU A 1 96 ? -5.023 -4.675 11.068 1.00 97.25 96 LEU A CA 1
ATOM 758 C C . LEU A 1 96 ? -4.624 -3.285 10.552 1.00 97.25 96 LEU A C 1
ATOM 760 O O . LEU A 1 96 ? -3.981 -3.183 9.508 1.00 97.25 96 LEU A O 1
ATOM 764 N N . ALA A 1 97 ? -4.935 -2.222 11.295 1.00 97.38 97 ALA A N 1
ATOM 765 C CA . ALA A 1 97 ? -4.495 -0.865 10.980 1.00 97.38 97 ALA A CA 1
ATOM 766 C C . ALA A 1 97 ? -2.958 -0.740 10.992 1.00 97.38 97 ALA A C 1
ATOM 768 O O . ALA A 1 97 ? -2.381 -0.162 10.070 1.00 97.38 97 ALA A O 1
ATOM 769 N N . ILE A 1 98 ? -2.279 -1.341 11.979 1.00 96.25 98 ILE A N 1
ATOM 770 C CA . ILE A 1 98 ? -0.807 -1.384 12.045 1.00 96.25 98 ILE A CA 1
ATOM 771 C C . ILE A 1 98 ? -0.229 -2.133 10.839 1.00 96.25 98 ILE A C 1
ATOM 773 O O . ILE A 1 98 ? 0.666 -1.619 10.164 1.00 96.25 98 ILE A O 1
ATOM 777 N N . LEU A 1 99 ? -0.760 -3.319 10.524 1.00 95.94 99 LEU A N 1
ATOM 778 C CA . LEU A 1 99 ? -0.356 -4.079 9.338 1.00 95.94 99 LEU A CA 1
ATOM 779 C C . LEU A 1 99 ? -0.558 -3.265 8.058 1.00 95.94 99 LEU A C 1
ATOM 781 O O . LEU A 1 99 ? 0.302 -3.283 7.179 1.00 95.94 99 LEU A O 1
ATOM 785 N N . GLY A 1 100 ? -1.646 -2.499 7.974 1.00 95.38 100 GLY A N 1
ATOM 786 C CA . GLY A 1 100 ? -1.911 -1.608 6.853 1.00 95.38 100 GLY A CA 1
ATOM 787 C C . GLY A 1 100 ? -0.855 -0.518 6.671 1.00 95.38 100 GLY A C 1
ATOM 788 O O . GLY A 1 100 ? -0.466 -0.234 5.535 1.00 95.38 100 GLY A O 1
ATOM 789 N N . ILE A 1 101 ? -0.326 0.042 7.763 1.00 94.19 101 ILE A N 1
ATOM 790 C CA . ILE A 1 101 ? 0.775 1.018 7.725 1.00 94.19 101 ILE A CA 1
ATOM 791 C C . ILE A 1 101 ? 2.043 0.374 7.148 1.00 94.19 101 ILE A C 1
ATOM 793 O O . ILE A 1 101 ? 2.642 0.933 6.227 1.00 94.19 101 ILE A O 1
ATOM 797 N N . PHE A 1 102 ? 2.425 -0.811 7.637 1.00 94.50 102 PHE A N 1
ATOM 798 C CA . PHE A 1 102 ? 3.618 -1.528 7.165 1.00 94.50 102 PHE A CA 1
ATOM 799 C C . PHE A 1 102 ? 3.498 -2.008 5.713 1.00 94.50 102 PHE A C 1
ATOM 801 O O . PHE A 1 102 ? 4.443 -1.890 4.933 1.00 94.50 102 PHE A O 1
ATOM 808 N N . LEU A 1 103 ? 2.335 -2.533 5.325 1.00 94.12 103 LEU A N 1
ATOM 809 C CA . LEU A 1 103 ? 2.078 -2.959 3.949 1.00 94.12 103 LEU A CA 1
ATOM 810 C C . LEU A 1 103 ? 2.129 -1.773 2.988 1.00 94.12 103 LEU A C 1
ATOM 812 O O . LEU A 1 103 ? 2.739 -1.874 1.922 1.00 94.12 103 LEU A O 1
ATOM 816 N N . SER A 1 104 ? 1.532 -0.642 3.375 1.00 91.88 104 SER A N 1
ATOM 817 C CA . SER A 1 104 ? 1.556 0.576 2.565 1.00 91.88 104 SER A CA 1
ATOM 818 C C . SER A 1 104 ? 2.986 1.082 2.398 1.00 91.88 104 SER A C 1
ATOM 820 O O . SER A 1 104 ? 3.416 1.302 1.269 1.00 91.88 104 SER A O 1
ATOM 822 N N . SER A 1 105 ? 3.752 1.219 3.489 1.00 90.88 105 SER A N 1
ATOM 823 C CA . SER A 1 105 ? 5.126 1.733 3.423 1.00 90.88 105 SER A CA 1
ATOM 824 C C . SER A 1 105 ? 6.013 0.878 2.521 1.00 90.88 105 SER A C 1
ATOM 826 O O . SER A 1 105 ? 6.702 1.423 1.661 1.00 90.88 105 SER A O 1
ATOM 828 N N . ARG A 1 106 ? 5.930 -0.452 2.644 1.00 93.44 106 ARG A N 1
ATOM 829 C CA . ARG A 1 106 ? 6.685 -1.381 1.800 1.00 93.44 106 ARG A CA 1
ATOM 830 C C . ARG A 1 106 ? 6.271 -1.315 0.331 1.00 93.44 106 ARG A C 1
ATOM 832 O O . ARG A 1 106 ? 7.138 -1.301 -0.535 1.00 93.44 106 ARG A O 1
ATOM 839 N N . SER A 1 107 ? 4.973 -1.260 0.043 1.00 92.56 107 SER A N 1
ATOM 840 C CA . SER A 1 107 ? 4.488 -1.235 -1.345 1.00 92.56 107 SER A CA 1
ATOM 841 C C . SER A 1 107 ? 4.929 0.044 -2.067 1.00 92.56 107 SER A C 1
ATOM 843 O O . SER A 1 107 ? 5.358 -0.005 -3.214 1.00 92.56 107 SER A O 1
ATOM 845 N N . TYR A 1 108 ? 4.937 1.186 -1.370 1.00 90.44 108 TYR A N 1
ATOM 846 C CA . TYR A 1 108 ? 5.452 2.431 -1.941 1.00 90.44 108 TYR A CA 1
ATOM 847 C C . TYR A 1 108 ? 6.953 2.382 -2.271 1.00 90.44 108 TYR A C 1
ATOM 849 O O . TYR A 1 108 ? 7.364 3.033 -3.222 1.00 90.44 108 TYR A O 1
ATOM 857 N N . VAL A 1 109 ? 7.765 1.610 -1.539 1.00 93.06 109 VAL A N 1
ATOM 858 C CA . VAL A 1 109 ? 9.188 1.417 -1.881 1.00 93.06 109 VAL A CA 1
ATOM 859 C C . VAL A 1 109 ? 9.335 0.656 -3.199 1.00 93.06 109 VAL A C 1
ATOM 861 O O . VAL A 1 109 ? 10.150 1.039 -4.032 1.00 93.06 109 VAL A O 1
ATOM 864 N N . TYR A 1 110 ? 8.530 -0.389 -3.420 1.00 92.88 110 TYR A N 1
ATOM 865 C CA . TYR A 1 110 ? 8.537 -1.116 -4.695 1.00 92.88 110 TYR A CA 1
ATOM 866 C C . TYR A 1 110 ? 8.040 -0.252 -5.853 1.00 92.88 110 TYR A C 1
ATOM 868 O O . TYR A 1 110 ? 8.638 -0.255 -6.925 1.00 92.88 110 TYR A O 1
ATOM 876 N N . HIS A 1 111 ? 6.988 0.531 -5.626 1.00 91.88 111 HIS A N 1
ATOM 877 C CA . HIS A 1 111 ? 6.476 1.465 -6.622 1.00 91.88 111 HIS A CA 1
ATOM 878 C C . HIS A 1 111 ? 7.533 2.501 -7.037 1.00 91.88 111 HIS A C 1
ATOM 880 O O . HIS A 1 111 ? 7.732 2.714 -8.231 1.00 91.88 111 HIS A O 1
ATOM 886 N N . ASP A 1 112 ? 8.243 3.104 -6.077 1.00 89.25 112 ASP A N 1
ATOM 887 C CA . ASP A 1 112 ? 9.341 4.036 -6.368 1.00 89.25 112 ASP A CA 1
ATOM 888 C C . ASP A 1 112 ? 10.493 3.330 -7.102 1.00 89.25 112 ASP A C 1
ATOM 890 O O . ASP A 1 112 ? 11.044 3.871 -8.056 1.00 89.25 112 ASP A O 1
ATOM 894 N N . TYR A 1 113 ? 10.834 2.098 -6.707 1.00 93.38 113 TYR A N 1
ATOM 895 C CA . TYR A 1 113 ? 11.877 1.309 -7.368 1.00 93.38 113 TYR A CA 1
ATOM 896 C C . TYR A 1 113 ? 11.581 1.075 -8.856 1.00 93.38 113 TYR A C 1
ATOM 898 O O . TYR A 1 113 ? 12.462 1.269 -9.697 1.00 93.38 113 TYR A O 1
ATOM 906 N N . PHE A 1 114 ? 10.348 0.693 -9.202 1.00 90.56 114 PHE A N 1
ATOM 907 C CA . PHE A 1 114 ? 9.962 0.497 -10.601 1.00 90.56 114 PHE A CA 1
ATOM 908 C C . PHE A 1 114 ? 9.893 1.814 -11.376 1.00 90.56 114 PHE A C 1
ATOM 910 O O . PHE A 1 114 ? 10.297 1.848 -12.537 1.00 90.56 114 PHE A O 1
ATOM 917 N N . LEU A 1 115 ? 9.464 2.902 -10.730 1.00 89.94 115 LEU A N 1
ATOM 918 C CA . LEU A 1 115 ? 9.487 4.237 -11.325 1.00 89.94 115 LEU A CA 1
ATOM 919 C C . LEU A 1 115 ? 10.918 4.675 -11.674 1.00 89.94 115 LEU A C 1
ATOM 921 O O . LEU A 1 115 ? 11.164 5.107 -12.799 1.00 89.94 115 LEU A O 1
ATOM 925 N N . PHE A 1 116 ? 11.869 4.532 -10.746 1.00 88.62 116 PHE A N 1
ATOM 926 C CA . PHE A 1 116 ? 13.274 4.859 -11.007 1.00 88.62 116 PHE A CA 1
ATOM 927 C C . PHE A 1 116 ? 13.885 3.945 -12.068 1.00 88.62 116 PHE A C 1
ATOM 929 O O . PHE A 1 116 ? 14.554 4.430 -12.970 1.00 88.62 116 PHE A O 1
ATOM 936 N N . SER A 1 117 ? 13.568 2.649 -12.041 1.00 90.06 117 SER A N 1
ATOM 937 C CA . SER A 1 117 ? 14.025 1.714 -13.077 1.00 90.06 117 SER A CA 1
ATOM 938 C C . SER A 1 117 ? 13.527 2.115 -14.470 1.00 90.06 117 SER A C 1
ATOM 940 O O . SER A 1 117 ? 14.284 2.057 -15.435 1.00 90.06 117 SER A O 1
ATOM 942 N N . ALA A 1 118 ? 12.266 2.546 -14.592 1.00 90.31 118 ALA A N 1
ATOM 943 C CA . ALA A 1 118 ? 11.731 3.048 -15.855 1.00 90.31 118 ALA A CA 1
ATOM 944 C C . ALA A 1 118 ? 12.487 4.301 -16.328 1.00 90.31 118 ALA A C 1
ATOM 946 O O . ALA A 1 118 ? 12.854 4.371 -17.499 1.00 90.31 118 ALA A O 1
ATOM 947 N N . ARG A 1 119 ? 12.790 5.238 -15.420 1.00 87.19 119 ARG A N 1
ATOM 948 C CA . ARG A 1 119 ? 13.570 6.447 -15.735 1.00 87.19 119 ARG A CA 1
ATOM 949 C C . ARG A 1 119 ? 14.993 6.146 -16.191 1.00 87.19 119 ARG A C 1
ATOM 951 O O . ARG A 1 119 ? 15.436 6.727 -17.176 1.00 87.19 119 ARG A O 1
ATOM 958 N N . ASP A 1 120 ? 15.673 5.204 -15.544 1.00 90.31 120 ASP A N 1
ATOM 959 C CA . ASP A 1 120 ? 17.020 4.786 -15.947 1.00 90.31 120 ASP A CA 1
ATOM 960 C C . ASP A 1 120 ? 17.034 4.249 -17.392 1.00 90.31 120 ASP A C 1
ATOM 962 O O . ASP A 1 120 ? 18.018 4.406 -18.119 1.00 90.31 120 ASP A O 1
ATOM 966 N N . PHE A 1 121 ? 15.947 3.605 -17.839 1.00 92.12 121 PHE A N 1
ATOM 967 C CA . PHE A 1 121 ? 15.808 3.173 -19.231 1.00 92.12 121 PHE A CA 1
ATOM 968 C C . PHE A 1 121 ? 15.455 4.320 -20.186 1.00 92.12 121 PHE A C 1
ATOM 970 O O . PHE A 1 121 ? 15.939 4.312 -21.318 1.00 92.12 121 PHE A O 1
ATOM 977 N N . GLU A 1 122 ? 14.660 5.308 -19.759 1.00 88.62 122 GLU A N 1
ATOM 978 C CA . GLU A 1 122 ? 14.381 6.513 -20.560 1.00 88.62 122 GLU A CA 1
ATOM 979 C C . GLU A 1 122 ? 15.657 7.290 -20.867 1.00 88.62 122 GLU A C 1
ATOM 981 O O . GLU A 1 122 ? 15.898 7.634 -22.026 1.00 88.62 122 GLU A O 1
ATOM 986 N N . GLU A 1 123 ? 16.504 7.495 -19.854 1.00 88.75 123 GLU A N 1
ATOM 987 C CA . GLU A 1 123 ? 17.784 8.187 -20.003 1.00 88.75 123 GLU A CA 1
ATOM 988 C C . GLU A 1 123 ? 18.690 7.455 -21.005 1.00 88.75 123 GLU A C 1
ATOM 990 O O . GLU A 1 123 ? 19.209 8.063 -21.942 1.00 88.75 123 GLU A O 1
ATOM 995 N N . LYS A 1 124 ? 18.800 6.123 -20.892 1.00 90.38 124 LYS A N 1
ATOM 996 C CA . LYS A 1 124 ? 19.591 5.294 -21.823 1.00 90.38 124 LYS A CA 1
ATOM 997 C C . LYS A 1 124 ? 19.062 5.308 -23.255 1.00 90.38 124 LYS A C 1
ATOM 999 O O . LYS A 1 124 ? 19.840 5.162 -24.193 1.00 90.38 124 LYS A O 1
ATOM 1004 N N . LEU A 1 125 ? 17.752 5.461 -23.435 1.00 90.62 125 LEU A N 1
ATOM 1005 C CA . LEU A 1 125 ? 17.119 5.562 -24.751 1.00 90.62 125 LEU A CA 1
ATOM 1006 C C . LEU A 1 125 ? 17.168 6.987 -25.331 1.00 90.62 125 LEU A C 1
ATOM 1008 O O . LEU A 1 125 ? 16.737 7.183 -26.468 1.00 90.62 125 LEU A O 1
ATOM 1012 N N . GLY A 1 126 ? 17.672 7.974 -24.580 1.00 87.62 126 GLY A N 1
ATOM 1013 C CA . GLY A 1 126 ? 17.656 9.384 -24.976 1.00 87.62 126 GLY A CA 1
ATOM 1014 C C . GLY A 1 126 ? 16.244 9.978 -25.024 1.00 87.62 126 GLY A C 1
ATOM 1015 O O . GLY A 1 126 ? 15.994 10.937 -25.755 1.00 87.62 126 GLY A O 1
ATOM 1016 N N . LEU A 1 127 ? 15.301 9.389 -24.283 1.00 80.00 127 LEU A N 1
ATOM 1017 C CA . LEU A 1 127 ? 13.922 9.855 -24.167 1.00 80.00 127 LEU A CA 1
ATOM 1018 C C . LEU A 1 127 ? 13.847 10.919 -23.065 1.00 80.00 127 LEU A C 1
ATOM 1020 O O . LEU A 1 127 ? 13.305 10.685 -21.993 1.00 80.00 127 LEU A O 1
ATOM 1024 N N . ASP A 1 128 ? 14.382 12.109 -23.330 1.00 63.19 128 ASP A N 1
ATOM 1025 C CA . ASP A 1 128 ? 14.529 13.185 -22.333 1.00 63.19 128 ASP A CA 1
ATOM 1026 C C . ASP A 1 128 ? 13.188 13.810 -21.864 1.00 63.19 128 ASP A C 1
ATOM 1028 O O . ASP A 1 128 ? 13.173 14.728 -21.043 1.00 63.19 128 ASP A O 1
ATOM 1032 N N . PHE A 1 129 ? 12.045 13.357 -22.401 1.00 55.88 129 PHE A N 1
ATOM 1033 C CA . PHE A 1 129 ? 10.863 14.214 -22.582 1.00 55.88 129 PHE A CA 1
ATOM 1034 C C . PHE A 1 129 ? 9.559 13.751 -21.909 1.00 55.88 129 PHE A C 1
ATOM 1036 O O . PHE A 1 129 ? 8.617 14.537 -21.881 1.00 55.88 129 PHE A O 1
ATOM 1043 N N . LEU A 1 130 ? 9.434 12.515 -21.403 1.00 55.69 130 LEU A N 1
ATOM 1044 C CA . LEU A 1 130 ? 8.100 11.979 -21.060 1.00 55.69 130 LEU A CA 1
ATOM 1045 C C . LEU A 1 130 ? 7.717 12.031 -19.570 1.00 55.69 130 LEU A C 1
ATOM 1047 O O . LEU A 1 130 ? 6.525 12.124 -19.275 1.00 55.69 130 LEU A O 1
ATOM 1051 N N . ILE A 1 131 ? 8.666 12.040 -18.622 1.00 52.28 131 ILE A N 1
ATOM 1052 C CA . ILE A 1 131 ? 8.345 11.972 -17.172 1.00 52.28 131 ILE A CA 1
ATOM 1053 C C . ILE A 1 131 ? 9.159 12.974 -16.324 1.00 52.28 131 ILE A C 1
ATOM 1055 O O . ILE A 1 131 ? 9.321 12.807 -15.116 1.00 52.28 131 ILE A O 1
ATOM 1059 N N . ARG A 1 132 ? 9.667 14.063 -16.915 1.00 51.53 132 ARG A N 1
ATOM 1060 C CA . ARG A 1 132 ? 10.471 15.059 -16.174 1.00 51.53 132 ARG A CA 1
ATOM 1061 C C . ARG A 1 132 ? 9.638 16.019 -15.299 1.00 51.53 132 ARG A C 1
ATOM 1063 O O . ARG A 1 132 ? 10.191 16.728 -14.473 1.00 51.53 132 ARG A O 1
ATOM 1070 N N . GLY A 1 133 ? 8.307 16.009 -15.409 1.00 50.47 133 GLY A N 1
ATOM 1071 C CA . GLY A 1 133 ? 7.421 16.930 -14.678 1.00 50.47 133 GLY A CA 1
ATOM 1072 C C . GLY A 1 133 ? 6.881 16.442 -13.325 1.00 50.47 133 GLY A C 1
ATOM 1073 O O . GLY A 1 133 ? 5.817 16.913 -12.928 1.00 50.47 133 GLY A O 1
ATOM 1074 N N . ARG A 1 134 ? 7.485 15.442 -12.653 1.00 51.22 134 ARG A N 1
ATOM 1075 C CA . ARG A 1 134 ? 6.846 14.825 -11.464 1.00 51.22 134 ARG A CA 1
ATOM 1076 C C . ARG A 1 134 ? 7.628 14.822 -10.149 1.00 51.22 134 ARG A C 1
ATOM 1078 O O . ARG A 1 134 ? 6.958 14.707 -9.124 1.00 51.22 134 ARG A O 1
ATOM 1085 N N . GLU A 1 135 ? 8.958 14.933 -10.100 1.00 48.06 135 GLU A N 1
ATOM 1086 C CA . GLU A 1 135 ? 9.649 14.563 -8.844 1.00 48.06 135 GLU A CA 1
ATOM 1087 C C . GLU A 1 135 ? 10.760 15.478 -8.323 1.00 48.06 135 GLU A C 1
ATOM 1089 O O . GLU A 1 135 ? 11.172 15.331 -7.172 1.00 48.06 135 GLU A O 1
ATOM 1094 N N . ASP A 1 136 ? 11.144 16.513 -9.059 1.00 43.69 136 ASP A N 1
ATOM 1095 C CA . ASP A 1 136 ? 12.404 17.195 -8.785 1.00 43.69 136 ASP A CA 1
ATOM 1096 C C . ASP A 1 136 ? 12.139 18.664 -8.432 1.00 43.69 136 ASP A C 1
ATOM 1098 O O . ASP A 1 136 ? 12.385 19.568 -9.215 1.00 43.69 136 ASP A O 1
ATOM 1102 N N . ASN A 1 137 ? 11.602 18.917 -7.237 1.00 42.28 137 ASN A N 1
ATOM 1103 C CA . ASN A 1 137 ? 11.642 20.225 -6.560 1.00 42.28 137 ASN A CA 1
ATOM 1104 C C . ASN A 1 137 ? 11.117 21.489 -7.293 1.00 42.28 137 ASN A C 1
ATOM 1106 O O . ASN A 1 137 ? 11.225 22.571 -6.721 1.00 42.28 137 ASN A O 1
ATOM 1110 N N . LEU A 1 138 ? 10.439 21.409 -8.441 1.00 44.34 138 LEU A N 1
ATOM 1111 C CA . LEU A 1 138 ? 9.781 22.563 -9.081 1.00 44.34 138 LEU A CA 1
ATOM 1112 C C . LEU A 1 138 ? 8.410 22.928 -8.456 1.00 44.34 138 LEU A C 1
ATOM 1114 O O . LEU A 1 138 ? 7.499 23.443 -9.096 1.00 44.34 138 LEU A O 1
ATOM 1118 N N . PHE A 1 139 ? 8.277 22.756 -7.139 1.00 44.84 139 PHE A N 1
ATOM 1119 C CA . PHE A 1 139 ? 7.288 23.520 -6.366 1.00 44.84 139 PHE A CA 1
ATOM 1120 C C . PHE A 1 139 ? 7.840 24.890 -5.951 1.00 44.84 139 PHE A C 1
ATOM 1122 O O . PHE A 1 139 ? 7.338 25.498 -5.001 1.00 44.84 139 PHE A O 1
ATOM 1129 N N . ASP A 1 140 ? 8.851 25.391 -6.668 1.00 43.34 140 ASP A N 1
ATOM 1130 C CA . ASP A 1 140 ? 9.078 26.823 -6.727 1.00 43.34 140 ASP A CA 1
ATOM 1131 C C . ASP A 1 140 ? 7.907 27.470 -7.477 1.00 43.34 140 ASP A C 1
ATOM 1133 O O . ASP A 1 140 ? 7.414 26.985 -8.493 1.00 43.34 140 ASP A O 1
ATOM 1137 N N . LYS A 1 141 ? 7.375 28.523 -6.872 1.00 46.34 141 LYS A N 1
ATOM 1138 C CA . LYS A 1 141 ? 5.990 29.003 -6.983 1.00 46.34 141 LYS A CA 1
ATOM 1139 C C . LYS A 1 141 ? 5.519 29.521 -8.350 1.00 46.34 141 LYS A C 1
ATOM 1141 O O . LYS A 1 141 ? 4.408 30.048 -8.415 1.00 46.34 141 LYS A O 1
ATOM 1146 N N . GLU A 1 142 ? 6.261 29.373 -9.438 1.00 48.28 142 GLU A N 1
ATOM 1147 C CA . GLU A 1 142 ? 5.894 29.974 -10.723 1.00 48.28 142 GLU A CA 1
ATOM 1148 C C . GLU A 1 142 ? 5.803 28.962 -11.869 1.00 48.28 142 GLU A C 1
ATOM 1150 O O . GLU A 1 142 ? 6.757 28.684 -12.579 1.00 48.28 142 GLU A O 1
ATOM 1155 N N . LYS A 1 143 ? 4.564 28.499 -12.085 1.00 46.00 143 LYS A N 1
ATOM 1156 C CA . LYS A 1 143 ? 4.014 28.025 -13.368 1.00 46.00 143 LYS A CA 1
ATOM 1157 C C . LYS A 1 143 ? 4.778 26.885 -14.054 1.00 46.00 143 LYS A C 1
ATOM 1159 O O . LYS A 1 143 ? 5.305 27.049 -15.148 1.00 46.00 143 LYS A O 1
ATOM 1164 N N . GLU A 1 144 ? 4.674 25.683 -13.502 1.00 46.06 144 GLU A N 1
ATOM 1165 C CA . GLU A 1 144 ? 4.899 24.478 -14.303 1.00 46.06 144 GLU A CA 1
ATOM 1166 C C . GLU A 1 144 ? 3.694 24.178 -15.207 1.00 46.06 144 GLU A C 1
ATOM 1168 O O . GLU A 1 144 ? 2.604 23.813 -14.744 1.00 46.06 144 GLU A O 1
ATOM 1173 N N . GLU A 1 145 ? 3.905 24.355 -16.512 1.00 48.47 145 GLU A N 1
ATOM 1174 C CA . GLU A 1 145 ? 3.021 23.916 -17.588 1.00 48.47 145 GLU A CA 1
ATOM 1175 C C . GLU A 1 145 ? 3.394 22.487 -18.014 1.00 48.47 145 GLU A C 1
ATOM 1177 O O . GLU A 1 145 ? 4.518 22.211 -18.418 1.00 48.47 145 GLU A O 1
ATOM 1182 N N . PHE A 1 146 ? 2.433 21.565 -17.923 1.00 47.50 146 PHE A N 1
ATOM 1183 C CA . PHE A 1 146 ? 2.587 20.174 -18.349 1.00 47.50 146 PHE A CA 1
ATOM 1184 C C . PHE A 1 146 ? 2.280 20.092 -19.853 1.00 47.50 146 PHE A C 1
ATOM 1186 O O . PHE A 1 146 ? 1.113 20.106 -20.248 1.00 47.50 146 PHE A O 1
ATOM 1193 N N . THR A 1 147 ? 3.304 20.072 -20.705 1.00 43.53 147 THR A N 1
ATOM 1194 C CA . THR A 1 147 ? 3.147 19.970 -22.163 1.00 43.53 147 THR A CA 1
ATOM 1195 C C . THR A 1 147 ? 3.086 18.503 -22.594 1.00 43.53 147 THR A C 1
ATOM 1197 O O . THR A 1 147 ? 4.094 17.813 -22.710 1.00 43.53 147 THR A O 1
ATOM 1200 N N . GLY A 1 148 ? 1.874 17.998 -22.833 1.00 44.78 148 GLY A N 1
ATOM 1201 C CA . GLY A 1 148 ? 1.666 16.711 -23.501 1.00 44.78 148 GLY A CA 1
ATOM 1202 C C . GLY A 1 148 ? 1.777 16.875 -25.018 1.00 44.78 148 GLY A C 1
ATOM 1203 O O . GLY A 1 148 ? 0.933 17.530 -25.625 1.00 44.78 148 GLY A O 1
ATOM 1204 N N . PHE A 1 149 ? 2.802 16.286 -25.637 1.00 45.81 149 PHE A N 1
ATOM 1205 C CA . PHE A 1 149 ? 3.053 16.404 -27.076 1.00 45.81 149 PHE A CA 1
ATOM 1206 C C . PHE A 1 149 ? 2.204 15.396 -27.873 1.00 45.81 149 PHE A C 1
ATOM 1208 O O . PHE A 1 149 ? 2.423 14.189 -27.789 1.00 45.81 149 PHE A O 1
ATOM 1215 N N . ASN A 1 150 ? 1.237 15.880 -28.658 1.00 46.12 150 ASN A N 1
ATOM 1216 C CA . ASN A 1 150 ? 0.436 15.062 -29.574 1.00 46.12 150 ASN A CA 1
ATOM 1217 C C . ASN A 1 150 ? 0.810 15.408 -31.027 1.00 46.12 150 ASN A C 1
ATOM 1219 O O . ASN A 1 150 ? 0.582 16.529 -31.480 1.00 46.12 150 ASN A O 1
ATOM 1223 N N . SER A 1 151 ? 1.411 14.458 -31.751 1.00 52.41 151 SER A N 1
ATOM 1224 C CA . SER A 1 151 ? 2.112 14.696 -33.029 1.00 52.41 151 SER A CA 1
ATOM 1225 C C . SER A 1 151 ? 1.212 15.083 -34.212 1.00 52.41 151 SER A C 1
ATOM 1227 O O . SER A 1 151 ? 1.714 15.569 -35.221 1.00 52.41 151 SER A O 1
ATOM 1229 N N . THR A 1 152 ? -0.108 14.923 -34.098 1.00 50.16 152 THR A N 1
ATOM 1230 C CA . THR A 1 152 ? -1.057 15.155 -35.206 1.00 50.16 152 THR A CA 1
ATOM 1231 C C . THR A 1 152 ? -2.000 16.337 -35.010 1.00 50.16 152 THR A C 1
ATOM 1233 O O . THR A 1 152 ? -2.608 16.800 -35.971 1.00 50.16 152 THR A O 1
ATOM 1236 N N . THR A 1 153 ? -2.102 16.879 -33.799 1.00 47.41 153 THR A N 1
ATOM 1237 C CA . THR A 1 153 ? -2.919 18.065 -33.516 1.00 47.41 153 THR A CA 1
ATOM 1238 C C . THR A 1 153 ? -2.290 18.813 -32.357 1.00 47.41 153 THR A C 1
ATOM 1240 O O . THR A 1 153 ? -2.451 18.434 -31.200 1.00 47.41 153 THR A O 1
ATOM 1243 N N . GLN A 1 154 ? -1.578 19.883 -32.698 1.00 47.19 154 GLN A N 1
ATOM 1244 C CA . GLN A 1 154 ? -0.955 20.855 -31.806 1.00 47.19 154 GLN A CA 1
ATOM 1245 C C . GLN A 1 154 ? -2.025 21.668 -31.048 1.00 47.19 154 GLN A C 1
ATOM 1247 O O . GLN A 1 154 ? -2.181 22.871 -31.230 1.00 47.19 154 GLN A O 1
ATOM 1252 N N . LYS A 1 155 ? -2.843 20.999 -30.238 1.00 45.25 155 LYS A N 1
ATOM 1253 C CA . LYS A 1 155 ? -3.664 21.637 -29.214 1.00 45.25 155 LYS A CA 1
ATOM 1254 C C . LYS A 1 155 ? -3.243 21.034 -27.892 1.00 45.25 155 LYS A C 1
ATOM 1256 O O . LYS A 1 155 ? -3.579 19.888 -27.606 1.00 45.25 155 LYS A O 1
ATOM 1261 N N . ASP A 1 156 ? -2.495 21.824 -27.127 1.00 48.69 156 ASP A N 1
ATOM 1262 C CA . ASP A 1 156 ? -2.105 21.514 -25.758 1.00 48.69 156 ASP A CA 1
ATOM 1263 C C . ASP A 1 156 ? -3.354 21.174 -24.949 1.00 48.69 156 ASP A C 1
ATOM 1265 O O . ASP A 1 156 ? -4.132 22.051 -24.555 1.00 48.69 156 ASP A O 1
ATOM 1269 N N . LEU A 1 157 ? -3.570 19.883 -24.711 1.00 47.97 157 LEU A N 1
ATOM 1270 C CA . LEU A 1 157 ? -4.620 19.433 -23.818 1.00 47.97 157 LEU A CA 1
ATOM 1271 C C . LEU A 1 157 ? -4.125 19.675 -22.389 1.00 47.97 157 LEU A C 1
ATOM 1273 O O . LEU A 1 157 ? -3.537 18.809 -21.745 1.00 47.97 157 LEU A O 1
ATOM 1277 N N . ARG A 1 158 ? -4.331 20.902 -21.906 1.00 54.84 158 ARG A N 1
ATOM 1278 C CA . ARG A 1 158 ? -4.100 21.270 -20.509 1.00 54.84 158 ARG A CA 1
ATOM 1279 C C . ARG A 1 158 ? -5.113 20.508 -19.665 1.00 54.84 158 ARG A C 1
ATOM 1281 O O . ARG A 1 158 ? -6.259 20.933 -19.555 1.00 54.84 158 ARG A O 1
ATOM 1288 N N . ILE A 1 159 ? -4.715 19.384 -19.080 1.00 59.06 159 ILE A N 1
ATOM 1289 C CA . ILE A 1 159 ? -5.509 18.735 -18.036 1.00 59.06 159 ILE A CA 1
ATOM 1290 C C . ILE A 1 159 ? -5.095 19.402 -16.719 1.00 59.06 159 ILE A C 1
ATOM 1292 O O . ILE A 1 159 ? -4.003 19.123 -16.217 1.00 59.06 159 ILE A O 1
ATOM 1296 N N . PRO A 1 160 ? -5.896 20.327 -16.154 1.00 61.62 160 PRO A N 1
ATOM 1297 C CA . PRO A 1 160 ? -5.566 20.935 -14.878 1.00 61.62 160 PRO A CA 1
ATOM 1298 C C . PRO A 1 160 ? -5.631 19.860 -13.795 1.00 61.62 160 PRO A C 1
ATOM 1300 O O . PRO A 1 160 ? -6.702 19.463 -13.342 1.00 61.62 160 PRO A O 1
ATOM 1303 N N . ILE A 1 161 ? -4.466 19.383 -13.365 1.00 62.72 161 ILE A N 1
ATOM 1304 C CA . ILE A 1 161 ? -4.372 18.534 -12.181 1.00 62.72 161 ILE A CA 1
ATOM 1305 C C . ILE A 1 161 ? -4.812 19.391 -10.993 1.00 62.72 161 ILE A C 1
ATOM 1307 O O . ILE A 1 161 ? -4.205 20.440 -10.733 1.00 62.72 161 ILE A O 1
ATOM 1311 N N . SER A 1 162 ? -5.873 18.962 -10.305 1.00 74.69 162 SER A N 1
ATOM 1312 C CA . SER A 1 162 ? -6.453 19.697 -9.182 1.00 74.69 162 SER A CA 1
ATOM 1313 C C . SER A 1 162 ? -5.407 19.953 -8.092 1.00 74.69 162 SER A C 1
ATOM 1315 O O . SER A 1 162 ? -4.513 19.140 -7.850 1.00 74.69 162 SER A O 1
ATOM 1317 N N . TRP A 1 163 ? -5.519 21.096 -7.414 1.00 63.53 163 TRP A N 1
ATOM 1318 C CA . TRP A 1 163 ? -4.586 21.501 -6.356 1.00 63.53 163 TRP A CA 1
ATOM 1319 C C . TRP A 1 163 ? -4.462 20.443 -5.244 1.00 63.53 163 TRP A C 1
ATOM 1321 O O . TRP A 1 163 ? -3.361 20.134 -4.792 1.00 63.53 163 TRP A O 1
ATOM 1331 N N . TRP A 1 164 ? -5.575 19.787 -4.905 1.00 55.03 164 TRP A N 1
ATOM 1332 C CA . TRP A 1 164 ? -5.619 18.678 -3.951 1.00 55.03 164 TRP A CA 1
ATOM 1333 C C . TRP A 1 164 ? -4.745 17.491 -4.361 1.00 55.03 164 TRP A C 1
ATOM 1335 O O . TRP A 1 164 ? -4.028 16.949 -3.525 1.00 55.03 164 TRP A O 1
ATOM 1345 N N . SER A 1 165 ? -4.730 17.126 -5.644 1.00 59.78 165 SER A N 1
ATOM 1346 C CA . SER A 1 165 ? -3.871 16.048 -6.141 1.00 59.78 165 SER A CA 1
ATOM 1347 C C . SER A 1 165 ? -2.379 16.401 -6.089 1.00 59.78 165 SER A C 1
ATOM 1349 O O . SER A 1 165 ? -1.555 15.489 -6.085 1.00 59.78 165 SER A O 1
ATOM 1351 N N . ARG A 1 166 ? -2.018 17.693 -6.054 1.00 60.09 166 ARG A N 1
ATOM 1352 C CA . ARG A 1 166 ? -0.619 18.148 -5.957 1.00 60.09 166 ARG A CA 1
ATOM 1353 C C . ARG A 1 166 ? -0.125 18.189 -4.515 1.00 60.09 166 ARG A C 1
ATOM 1355 O O . ARG A 1 166 ? 0.996 17.781 -4.233 1.00 60.09 166 ARG A O 1
ATOM 1362 N N . SER A 1 167 ? -0.956 18.666 -3.592 1.00 53.59 167 SER A N 1
ATOM 1363 C CA . SER A 1 167 ? -0.568 18.826 -2.184 1.00 53.59 167 SER A CA 1
ATOM 1364 C C . SER A 1 167 ? -0.564 17.509 -1.409 1.00 53.59 167 SER A C 1
ATOM 1366 O O . SER A 1 167 ? 0.134 17.369 -0.401 1.00 53.59 167 SER A O 1
ATOM 1368 N N . VAL A 1 168 ? -1.334 16.527 -1.870 1.00 69.19 168 VAL A N 1
ATOM 1369 C CA . VAL A 1 168 ? -1.600 15.312 -1.117 1.00 69.19 168 VAL A CA 1
ATOM 1370 C C . VAL A 1 168 ? -0.838 14.136 -1.729 1.00 69.19 168 VAL A C 1
ATOM 1372 O O . VAL A 1 168 ? -1.326 13.433 -2.609 1.00 69.19 168 VAL A O 1
ATOM 1375 N N . LYS A 1 169 ? 0.386 13.890 -1.236 1.00 80.06 169 LYS A N 1
ATOM 1376 C CA . LYS A 1 169 ? 1.122 12.658 -1.568 1.00 80.06 169 LYS A CA 1
ATOM 1377 C C . LYS A 1 169 ? 0.280 11.461 -1.113 1.00 80.06 169 LYS A C 1
ATOM 1379 O O . LYS A 1 169 ? 0.034 11.331 0.087 1.00 80.06 169 LYS A O 1
ATOM 1384 N N . ALA A 1 170 ? -0.113 10.579 -2.034 1.00 81.19 1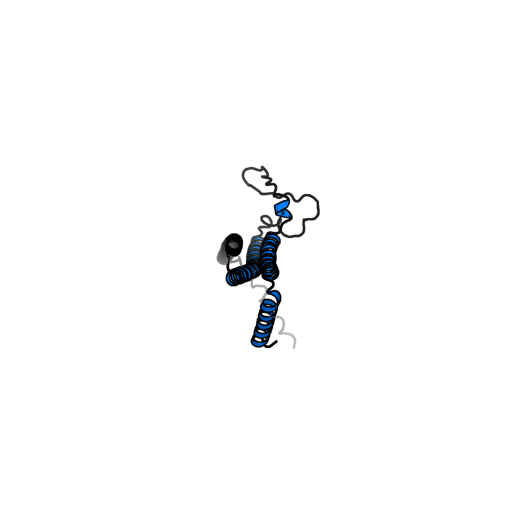70 ALA A N 1
ATOM 1385 C CA . ALA A 1 170 ? -0.936 9.393 -1.750 1.00 81.19 170 ALA A CA 1
ATOM 1386 C C . ALA A 1 170 ? -0.409 8.575 -0.553 1.00 81.19 170 ALA A C 1
ATOM 1388 O O . ALA A 1 170 ? -1.177 8.145 0.308 1.00 81.19 170 ALA A O 1
ATOM 1389 N N . ARG A 1 171 ? 0.924 8.494 -0.415 1.00 85.62 171 ARG A N 1
ATOM 1390 C CA . ARG A 1 171 ? 1.615 7.896 0.738 1.00 85.62 171 ARG A CA 1
ATOM 1391 C C . ARG A 1 171 ? 1.180 8.482 2.085 1.00 85.62 171 ARG A C 1
ATOM 1393 O O . ARG A 1 171 ? 0.935 7.732 3.026 1.00 85.62 171 ARG A O 1
ATOM 1400 N N . LYS A 1 172 ? 1.075 9.811 2.186 1.00 89.44 172 LYS A N 1
ATOM 1401 C CA . LYS A 1 172 ? 0.670 10.494 3.423 1.00 89.44 172 LYS A CA 1
ATOM 1402 C C . LYS A 1 172 ? -0.799 10.237 3.750 1.00 89.44 172 LYS A C 1
ATOM 1404 O O . LYS A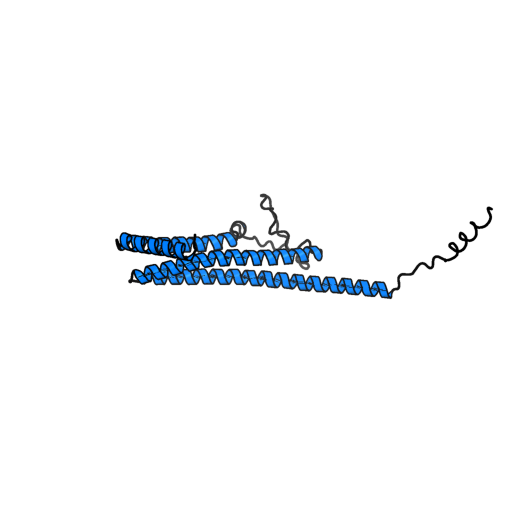 1 172 ? -1.110 10.043 4.918 1.00 89.44 172 LYS A O 1
ATOM 1409 N N . VAL A 1 173 ? -1.678 10.182 2.745 1.00 90.88 173 VAL A N 1
ATOM 1410 C CA . VAL A 1 173 ? -3.108 9.876 2.953 1.00 90.88 173 VAL A CA 1
ATOM 1411 C C . VAL A 1 173 ? -3.288 8.470 3.470 1.00 90.88 173 VAL A C 1
ATOM 1413 O O . VAL A 1 173 ? -3.940 8.285 4.490 1.00 90.88 173 VAL A O 1
ATOM 1416 N N . ALA A 1 174 ? -2.686 7.489 2.795 1.00 90.44 174 ALA A N 1
ATOM 1417 C CA . ALA A 1 174 ? -2.825 6.096 3.186 1.00 90.44 174 ALA A CA 1
ATOM 1418 C C . ALA A 1 174 ? -2.338 5.875 4.627 1.00 90.44 174 ALA A C 1
ATOM 1420 O O . ALA A 1 174 ? -3.014 5.227 5.425 1.00 90.44 174 ALA A O 1
ATOM 1421 N N . GLY A 1 175 ? -1.205 6.489 4.987 1.00 91.44 175 GLY A N 1
ATOM 1422 C CA . GLY A 1 175 ? -0.712 6.498 6.363 1.00 91.44 175 GLY A CA 1
ATOM 1423 C C . GLY A 1 175 ? -1.685 7.167 7.338 1.00 91.44 175 GLY A C 1
ATOM 1424 O O . GLY A 1 175 ? -2.039 6.565 8.347 1.00 91.44 175 GLY A O 1
ATOM 1425 N N . ALA A 1 176 ? -2.159 8.376 7.027 1.00 94.19 176 ALA A N 1
ATOM 1426 C CA . ALA A 1 176 ? -3.064 9.133 7.892 1.00 94.19 176 ALA A CA 1
ATOM 1427 C C . ALA A 1 176 ? -4.392 8.406 8.145 1.00 94.19 176 ALA A C 1
ATOM 1429 O O . ALA A 1 176 ? -4.859 8.373 9.280 1.00 94.19 176 ALA A O 1
ATOM 1430 N N . VAL A 1 177 ? -4.973 7.780 7.118 1.00 96.06 177 VAL A N 1
ATOM 1431 C CA . VAL A 1 177 ? -6.216 7.006 7.241 1.00 96.06 177 VAL A CA 1
ATOM 1432 C C . VAL A 1 177 ? -6.017 5.798 8.157 1.00 96.06 177 VAL A C 1
ATOM 1434 O O . VAL A 1 177 ? -6.807 5.596 9.076 1.00 96.06 177 VAL A O 1
ATOM 1437 N N . ASN A 1 178 ? -4.939 5.028 7.981 1.00 94.75 178 ASN A N 1
ATOM 1438 C CA . ASN A 1 178 ? -4.656 3.891 8.862 1.00 94.75 178 ASN A CA 1
ATOM 1439 C C . ASN A 1 178 ? -4.370 4.329 10.308 1.00 94.75 178 ASN A C 1
ATOM 1441 O O . ASN A 1 178 ? -4.828 3.682 11.248 1.00 94.75 178 ASN A O 1
ATOM 1445 N N . VAL A 1 179 ? -3.668 5.449 10.505 1.00 96.38 179 VAL A N 1
ATOM 1446 C CA . VAL A 1 179 ? -3.452 6.033 11.840 1.00 96.38 179 VAL A CA 1
ATOM 1447 C C . VAL A 1 179 ? -4.776 6.477 12.467 1.00 96.38 179 VAL A C 1
ATOM 1449 O O . VAL A 1 179 ? -4.991 6.238 13.653 1.00 96.38 179 VAL A O 1
ATOM 1452 N N . ALA A 1 180 ? -5.690 7.062 11.691 1.00 97.56 180 ALA A N 1
ATOM 1453 C CA . ALA A 1 180 ? -7.016 7.435 12.176 1.00 97.56 180 ALA A CA 1
ATOM 1454 C C . ALA A 1 180 ? -7.821 6.208 12.634 1.00 97.56 180 ALA A C 1
ATOM 1456 O O . ALA A 1 180 ? -8.397 6.237 13.721 1.00 97.56 180 ALA A O 1
ATOM 1457 N N . PHE A 1 181 ? -7.801 5.109 11.870 1.00 97.69 181 PHE A N 1
ATOM 1458 C CA . PHE A 1 181 ? -8.404 3.842 12.299 1.00 97.69 181 PHE A CA 1
ATOM 1459 C C . PHE A 1 181 ? -7.771 3.310 13.586 1.00 97.69 181 PHE A C 1
ATOM 1461 O O . PHE A 1 181 ? -8.494 2.932 14.506 1.00 97.69 181 PHE A O 1
ATOM 1468 N N . LEU A 1 182 ? -6.439 3.324 13.685 1.00 97.31 182 LEU A N 1
ATOM 1469 C CA . LEU A 1 182 ? -5.722 2.876 14.878 1.00 97.31 182 LEU A CA 1
ATOM 1470 C C . LEU A 1 182 ? -6.133 3.675 16.124 1.00 97.31 182 LEU A C 1
ATOM 1472 O O . LEU A 1 182 ? -6.476 3.084 17.147 1.00 97.31 182 LEU A O 1
ATOM 1476 N N . ILE A 1 183 ? -6.146 5.008 16.027 1.00 97.19 183 ILE A N 1
ATOM 1477 C CA . ILE A 1 183 ? -6.605 5.890 17.109 1.00 97.19 183 ILE A CA 1
ATOM 1478 C C . ILE A 1 183 ? -8.070 5.594 17.447 1.00 97.19 183 ILE A C 1
ATOM 1480 O O . ILE A 1 183 ? -8.414 5.504 18.624 1.00 97.19 183 ILE A O 1
ATOM 1484 N N . GLY A 1 184 ? -8.914 5.386 16.433 1.00 97.06 184 GLY A N 1
ATOM 1485 C CA . GLY A 1 184 ? -10.312 5.004 16.601 1.00 97.06 184 GLY A CA 1
ATOM 1486 C C . GLY A 1 184 ? -10.471 3.729 17.429 1.00 97.06 184 GLY A C 1
ATOM 1487 O O . GLY A 1 184 ? -11.172 3.745 18.436 1.00 97.06 184 GLY A O 1
ATOM 1488 N N . PHE A 1 185 ? -9.773 2.647 17.077 1.00 97.56 185 PHE A N 1
ATOM 1489 C CA . PHE A 1 185 ? -9.838 1.385 17.823 1.00 97.56 185 PHE A CA 1
ATOM 1490 C C . PHE A 1 185 ? -9.277 1.490 19.244 1.00 97.56 185 PHE A C 1
ATOM 1492 O O . PHE A 1 185 ? -9.873 0.943 20.171 1.00 97.56 185 PHE A O 1
ATOM 1499 N N . ILE A 1 186 ? -8.179 2.224 19.449 1.00 95.19 186 ILE A N 1
ATOM 1500 C CA . ILE A 1 186 ? -7.650 2.491 20.797 1.00 95.19 186 ILE A CA 1
ATOM 1501 C C . ILE A 1 186 ? -8.680 3.271 21.627 1.00 95.19 186 ILE A C 1
ATOM 1503 O O . ILE A 1 186 ? -8.916 2.942 22.790 1.00 95.19 186 ILE A O 1
ATOM 1507 N N . GLY A 1 187 ? -9.335 4.263 21.020 1.00 95.38 187 GLY A N 1
ATOM 1508 C CA . GLY A 1 187 ? -10.417 5.024 21.636 1.00 95.38 187 GLY A CA 1
ATOM 1509 C C . GLY A 1 187 ? -11.611 4.146 22.010 1.00 95.38 187 GLY A C 1
ATOM 1510 O O . GLY A 1 187 ? -12.102 4.243 23.130 1.00 95.38 187 GLY A O 1
ATOM 1511 N N . LEU A 1 188 ? -12.033 3.240 21.123 1.00 94.69 188 LEU A N 1
ATOM 1512 C CA . LEU A 1 188 ? -13.101 2.270 21.390 1.00 94.69 188 LEU A CA 1
ATOM 1513 C C . LEU A 1 188 ? -12.765 1.384 22.598 1.00 94.69 188 LEU A C 1
ATOM 1515 O O . LEU A 1 188 ? -13.580 1.259 23.515 1.00 94.69 188 LEU A O 1
ATOM 1519 N N . ILE A 1 189 ? -11.542 0.842 22.656 1.00 93.56 189 ILE A N 1
ATOM 1520 C CA . ILE A 1 189 ? -11.064 0.077 23.817 1.00 93.56 189 ILE A CA 1
ATOM 1521 C C . ILE A 1 189 ? -11.162 0.941 25.077 1.00 93.56 189 ILE A C 1
ATOM 1523 O O . ILE A 1 189 ? -11.781 0.526 26.053 1.00 93.56 189 ILE A O 1
ATOM 1527 N N . PHE A 1 190 ? -10.614 2.157 25.053 1.00 92.06 190 PHE A N 1
ATOM 1528 C CA . PHE A 1 190 ? -10.610 3.050 26.210 1.00 92.06 190 PHE A CA 1
ATOM 1529 C C . PHE A 1 190 ? -12.023 3.383 26.709 1.00 92.06 190 PHE A C 1
ATOM 1531 O O . PHE A 1 190 ? -12.295 3.265 27.904 1.00 92.06 190 PHE A O 1
ATOM 1538 N N . ILE A 1 191 ? -12.943 3.721 25.801 1.00 91.88 191 ILE A N 1
ATOM 1539 C CA . ILE A 1 191 ? -14.348 4.005 26.124 1.00 91.88 191 ILE A CA 1
ATOM 1540 C C . ILE A 1 191 ? -14.977 2.807 26.835 1.00 91.88 191 ILE A C 1
ATOM 1542 O O . ILE A 1 191 ? -15.597 2.972 27.887 1.00 91.88 191 ILE A O 1
ATOM 1546 N N . ARG A 1 192 ? -14.789 1.592 26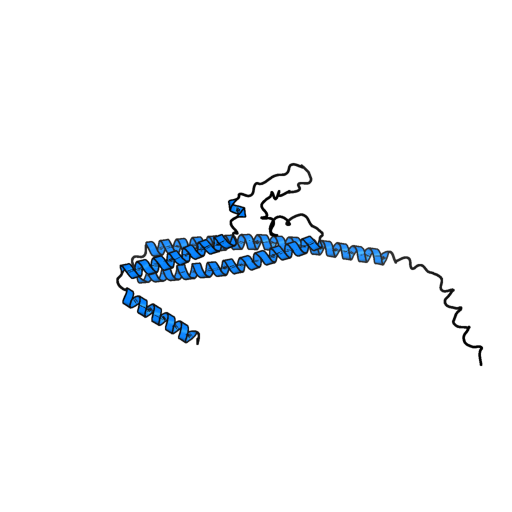.307 1.00 90.06 192 ARG A N 1
ATOM 1547 C CA . ARG A 1 192 ? -15.353 0.387 26.922 1.00 90.06 192 ARG A CA 1
ATOM 1548 C C . ARG A 1 192 ? -14.775 0.131 28.315 1.00 90.06 192 ARG A C 1
ATOM 1550 O O . ARG A 1 192 ? -15.528 -0.185 29.234 1.00 90.06 192 ARG A O 1
ATOM 1557 N N . LEU A 1 193 ? -13.470 0.338 28.498 1.00 87.06 193 LEU A N 1
ATOM 1558 C CA . LEU A 1 193 ? -12.817 0.206 29.805 1.00 87.06 193 LEU A CA 1
ATOM 1559 C C . LEU A 1 193 ? -13.327 1.221 30.832 1.00 87.06 193 LEU A C 1
ATOM 1561 O O . LEU A 1 193 ? -13.494 0.869 32.002 1.00 87.06 193 LEU A O 1
ATOM 1565 N N . CYS A 1 194 ? -13.607 2.454 30.405 1.00 87.69 194 CYS A N 1
ATOM 1566 C CA . CYS A 1 194 ? -14.222 3.475 31.249 1.00 87.69 194 CYS A CA 1
ATOM 1567 C C . CYS A 1 194 ? -15.654 3.103 31.655 1.00 87.69 194 CYS A C 1
ATOM 1569 O O . CYS A 1 194 ? -16.011 3.256 32.824 1.00 87.69 194 CYS A O 1
ATOM 1571 N N . LEU A 1 195 ? -16.461 2.603 30.713 1.00 88.56 195 LEU A N 1
ATOM 1572 C CA . LEU A 1 195 ? -17.868 2.269 30.956 1.00 88.56 195 LEU A CA 1
ATOM 1573 C C . LEU A 1 195 ? -18.040 1.111 31.942 1.00 88.56 195 LEU A C 1
ATOM 1575 O O . LEU A 1 195 ? -18.880 1.190 32.836 1.00 88.56 195 LEU A O 1
ATOM 1579 N N . ASP A 1 196 ? -17.227 0.061 31.830 1.00 82.25 196 ASP A N 1
ATOM 1580 C CA . ASP A 1 196 ? -17.420 -1.148 32.635 1.00 82.25 196 ASP A CA 1
ATOM 1581 C C . ASP A 1 196 ? -16.888 -1.020 34.083 1.00 82.25 196 ASP A C 1
ATOM 1583 O O . ASP A 1 196 ? -16.978 -1.975 34.852 1.00 82.25 196 ASP A O 1
ATOM 1587 N N . LYS A 1 197 ? -16.298 0.123 34.490 1.00 74.50 197 LYS A N 1
ATOM 1588 C CA . LYS A 1 197 ? -15.558 0.300 35.771 1.00 74.50 197 LYS A CA 1
ATOM 1589 C C . LYS A 1 197 ? -14.513 -0.803 36.052 1.00 74.50 197 LYS A C 1
ATOM 1591 O O . LYS A 1 197 ? -13.946 -0.868 37.141 1.00 74.50 197 LYS A O 1
ATOM 1596 N N . GLN A 1 198 ? -14.195 -1.641 35.063 1.00 64.12 198 GLN A N 1
ATOM 1597 C CA . GLN A 1 198 ? -13.270 -2.772 35.159 1.00 64.12 198 GLN A CA 1
ATOM 1598 C C . GLN A 1 198 ? -11.817 -2.382 34.862 1.00 64.12 198 GLN A C 1
ATOM 1600 O O . GLN A 1 198 ? -10.975 -3.243 34.595 1.00 64.12 198 GLN A O 1
ATOM 1605 N N . PHE A 1 199 ? -11.490 -1.092 34.972 1.00 61.91 199 PHE A N 1
ATOM 1606 C CA . PHE A 1 199 ? -10.139 -0.563 34.775 1.00 61.91 199 PHE A CA 1
ATOM 1607 C C . PHE A 1 199 ? -9.076 -1.352 35.563 1.00 61.91 199 PHE A C 1
ATOM 1609 O O . PHE A 1 199 ? -7.990 -1.621 35.049 1.00 61.91 199 PHE A O 1
ATOM 1616 N N . CYS A 1 200 ? -9.415 -1.813 36.774 1.00 63.44 200 CYS A N 1
ATOM 1617 C CA . CYS A 1 200 ? -8.524 -2.622 37.609 1.00 63.44 200 CYS A CA 1
ATOM 1618 C C . CYS A 1 200 ? -8.175 -3.998 37.019 1.00 63.44 200 CYS A C 1
ATOM 1620 O O . CYS A 1 200 ? -7.062 -4.476 37.231 1.00 63.44 200 CYS A O 1
ATOM 1622 N N . ILE A 1 201 ? -9.095 -4.654 36.308 1.00 70.31 201 ILE A N 1
ATOM 1623 C CA . ILE A 1 201 ? -8.860 -6.000 35.766 1.00 70.31 201 ILE A CA 1
ATOM 1624 C C . ILE A 1 201 ? -8.057 -5.898 34.471 1.00 70.31 201 ILE A C 1
ATOM 1626 O O . ILE A 1 201 ? -7.057 -6.594 34.308 1.00 70.31 201 ILE A O 1
ATOM 1630 N N . VAL A 1 202 ? -8.429 -4.977 33.582 1.00 67.81 202 VAL A N 1
ATOM 1631 C CA . VAL A 1 202 ? -7.759 -4.858 32.282 1.00 67.81 202 VAL A CA 1
ATOM 1632 C C . VAL A 1 202 ? -6.345 -4.296 32.410 1.00 67.81 202 VAL A C 1
ATOM 1634 O O . VAL A 1 202 ? -5.445 -4.791 31.737 1.00 67.81 202 VAL A O 1
ATOM 1637 N N . SER A 1 203 ? -6.104 -3.369 33.344 1.00 69.88 203 SER A N 1
ATOM 1638 C CA . SER A 1 203 ? -4.743 -2.929 33.688 1.00 69.88 203 SER A CA 1
ATOM 1639 C C . SER A 1 203 ? -3.846 -4.112 34.072 1.00 69.88 203 SER A C 1
ATOM 1641 O O . SER A 1 203 ? -2.746 -4.259 33.539 1.00 69.88 203 SER A O 1
ATOM 1643 N N . LYS A 1 204 ? -4.341 -5.031 34.914 1.00 76.38 204 LYS A N 1
ATOM 1644 C CA . LYS A 1 204 ? -3.586 -6.231 35.303 1.00 76.38 204 LYS A CA 1
ATOM 1645 C C . LYS A 1 204 ? -3.300 -7.147 34.116 1.00 76.38 204 LYS A C 1
ATOM 1647 O O . LYS A 1 204 ? -2.188 -7.655 34.023 1.00 76.38 204 LYS A O 1
ATOM 1652 N N . VAL A 1 205 ? -4.259 -7.335 33.206 1.00 77.88 205 VAL A N 1
ATOM 1653 C CA . VAL A 1 205 ? -4.079 -8.176 32.009 1.00 77.88 205 VAL A CA 1
ATOM 1654 C C . VAL A 1 205 ? -3.070 -7.563 31.039 1.00 77.88 205 VAL A C 1
ATOM 1656 O O . VAL A 1 205 ? -2.182 -8.276 30.582 1.00 77.88 205 VAL A O 1
ATOM 1659 N N . ILE A 1 206 ? -3.142 -6.254 30.775 1.00 78.69 206 ILE A N 1
ATOM 1660 C CA . ILE A 1 206 ? -2.174 -5.554 29.914 1.00 78.69 206 ILE A CA 1
ATOM 1661 C C . ILE A 1 206 ? -0.773 -5.627 30.523 1.00 78.69 206 ILE A C 1
ATOM 1663 O O . ILE A 1 206 ? 0.173 -5.973 29.825 1.00 78.69 206 ILE A O 1
ATOM 1667 N N . ILE A 1 207 ? -0.630 -5.384 31.830 1.00 80.81 207 ILE A N 1
ATOM 1668 C CA . ILE A 1 207 ? 0.658 -5.531 32.523 1.00 80.81 207 ILE A CA 1
ATOM 1669 C C . ILE A 1 207 ? 1.173 -6.974 32.410 1.00 80.81 207 ILE A C 1
ATOM 1671 O O . ILE A 1 207 ? 2.366 -7.176 32.188 1.00 80.81 207 ILE A O 1
ATOM 1675 N N . CYS A 1 208 ? 0.298 -7.976 32.531 1.00 81.38 208 CYS A N 1
ATOM 1676 C CA . CYS A 1 208 ? 0.675 -9.381 32.378 1.00 81.38 208 CYS A CA 1
ATOM 1677 C C . CYS A 1 208 ? 1.133 -9.698 30.948 1.00 81.38 208 CYS A C 1
ATOM 1679 O O . CYS A 1 208 ? 2.158 -10.347 30.771 1.00 81.38 208 CYS A O 1
ATOM 1681 N N . LEU A 1 209 ? 0.422 -9.195 29.933 1.00 77.12 209 LEU A N 1
ATOM 1682 C CA . LEU A 1 209 ? 0.785 -9.360 28.525 1.00 77.12 209 LEU A CA 1
ATOM 1683 C C . LEU A 1 209 ? 2.096 -8.650 28.188 1.00 77.12 209 LEU A C 1
ATOM 1685 O O . LEU A 1 209 ? 2.947 -9.254 27.550 1.00 77.12 209 LEU A O 1
ATOM 1689 N N . CYS A 1 210 ? 2.312 -7.422 28.664 1.00 83.00 210 CYS A N 1
ATOM 1690 C CA . CYS A 1 210 ? 3.590 -6.733 28.489 1.00 83.00 210 CYS A CA 1
ATOM 1691 C C . CYS A 1 210 ? 4.734 -7.513 29.145 1.00 83.00 210 CYS A C 1
ATOM 1693 O O . CYS A 1 210 ? 5.769 -7.703 28.518 1.00 83.00 210 CYS A O 1
ATOM 1695 N N . LYS A 1 211 ? 4.543 -8.030 30.368 1.00 86.81 211 LYS A N 1
ATOM 1696 C CA . LYS A 1 211 ? 5.539 -8.887 31.034 1.00 86.81 211 LYS A CA 1
ATOM 1697 C C . LYS A 1 211 ? 5.804 -10.179 30.266 1.00 86.81 211 LYS A C 1
ATOM 1699 O O . LYS A 1 211 ? 6.950 -10.595 30.169 1.00 86.81 211 LYS A O 1
ATOM 1704 N N . PHE A 1 212 ? 4.763 -10.803 29.724 1.00 82.56 212 PHE A N 1
ATOM 1705 C CA . PHE A 1 212 ? 4.882 -12.024 28.935 1.00 82.56 212 PHE A CA 1
ATOM 1706 C C . PHE A 1 212 ? 5.606 -11.779 27.608 1.00 82.56 212 PHE A C 1
ATOM 1708 O O . PHE A 1 212 ? 6.471 -12.562 27.233 1.00 82.56 212 PHE A O 1
ATOM 1715 N N . ILE A 1 213 ? 5.308 -10.665 26.934 1.00 78.50 213 ILE A N 1
ATOM 1716 C CA . ILE A 1 213 ? 6.014 -10.246 25.721 1.00 78.50 213 ILE A CA 1
ATOM 1717 C C . ILE A 1 213 ? 7.486 -9.997 26.045 1.00 78.50 213 ILE A C 1
ATOM 1719 O O . ILE A 1 213 ? 8.324 -10.598 25.388 1.00 78.50 213 ILE A O 1
ATOM 1723 N N . ILE A 1 214 ? 7.797 -9.221 27.093 1.00 85.25 214 ILE A N 1
ATOM 1724 C CA . ILE A 1 214 ? 9.177 -8.979 27.553 1.00 85.25 214 ILE A CA 1
ATOM 1725 C C . ILE A 1 214 ? 9.900 -10.308 27.831 1.00 85.25 214 ILE A C 1
ATOM 1727 O O . ILE A 1 214 ? 11.008 -10.515 27.341 1.00 85.25 214 ILE A O 1
ATOM 1731 N N . TYR A 1 215 ? 9.243 -11.237 28.538 1.00 87.75 215 TYR A N 1
ATOM 1732 C CA . TYR A 1 215 ? 9.783 -12.563 28.851 1.00 87.75 215 TYR A CA 1
ATOM 1733 C C . TYR A 1 215 ? 10.101 -13.389 27.596 1.00 87.75 215 TYR A C 1
ATOM 1735 O O . TYR A 1 215 ? 11.153 -14.017 27.534 1.00 87.75 215 TYR A O 1
ATOM 1743 N N . ILE A 1 216 ? 9.226 -13.371 26.584 1.00 77.31 216 ILE A N 1
ATOM 1744 C CA . ILE A 1 216 ? 9.460 -14.071 25.311 1.00 77.31 216 ILE A CA 1
ATOM 1745 C C . ILE A 1 216 ? 10.560 -13.394 24.491 1.00 77.31 216 ILE A C 1
AT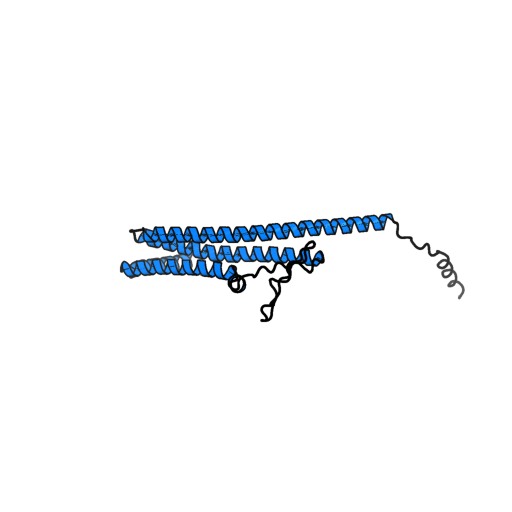OM 1747 O O . ILE A 1 216 ? 11.357 -14.082 23.858 1.00 77.31 216 ILE A O 1
ATOM 1751 N N . THR A 1 217 ? 10.604 -12.062 24.469 1.00 72.75 217 THR A N 1
ATOM 1752 C CA . THR A 1 217 ? 11.571 -11.319 23.650 1.00 72.75 217 THR A CA 1
ATOM 1753 C C . THR A 1 217 ? 12.970 -11.260 24.259 1.00 72.75 217 THR A C 1
ATOM 1755 O O . THR A 1 217 ? 13.904 -10.894 23.554 1.00 72.75 217 THR A O 1
ATOM 1758 N N . GLY A 1 218 ? 13.137 -11.634 25.533 1.00 70.81 218 GLY A N 1
ATOM 1759 C CA . GLY A 1 218 ? 14.443 -11.685 26.198 1.00 70.81 218 GLY A CA 1
ATOM 1760 C C . GLY A 1 218 ? 15.137 -10.324 26.337 1.00 70.81 218 GLY A C 1
ATOM 1761 O O . GLY A 1 218 ? 16.362 -10.287 26.447 1.00 70.81 218 GLY A O 1
ATOM 1762 N N . CYS A 1 219 ? 14.371 -9.228 26.290 1.00 51.28 219 CYS A N 1
ATOM 1763 C CA . CYS A 1 219 ? 14.850 -7.869 26.560 1.00 51.28 219 CYS A CA 1
ATOM 1764 C C . CYS A 1 219 ? 14.770 -7.531 28.049 1.00 51.28 219 CYS A C 1
ATOM 1766 O O . CYS A 1 219 ? 13.822 -8.009 28.713 1.00 51.28 219 CYS A O 1
#

pLDDT: mean 79.31, std 18.94, range [42.28, 98.38]

Radius of gyration: 33.62 Å; chains: 1; bounding box: 107×44×86 Å